Protein AF-A0A8H5PDX3-F1 (afdb_monomer_lite)

Structure (mmCIF, N/CA/C/O backbone):
data_AF-A0A8H5PDX3-F1
#
_entry.id   AF-A0A8H5PDX3-F1
#
loop_
_atom_site.group_PDB
_atom_site.id
_atom_site.type_symbol
_atom_site.label_atom_id
_atom_site.label_alt_id
_atom_site.label_comp_id
_atom_site.label_asym_id
_atom_site.label_entity_id
_atom_site.label_seq_id
_atom_site.pdbx_PDB_ins_code
_atom_site.Cartn_x
_atom_site.Cartn_y
_atom_site.Cartn_z
_atom_site.occupancy
_atom_site.B_iso_or_equiv
_atom_site.auth_seq_id
_atom_site.auth_comp_id
_atom_site.auth_asym_id
_atom_site.auth_atom_id
_atom_site.pdbx_PDB_model_num
ATOM 1 N N . MET A 1 1 ? -7.187 9.192 -16.047 1.00 37.19 1 MET A N 1
ATOM 2 C CA . MET A 1 1 ? -7.093 8.540 -14.726 1.00 37.19 1 MET A CA 1
ATOM 3 C C . MET A 1 1 ? -6.737 7.096 -14.990 1.00 37.19 1 MET A C 1
ATOM 5 O O . MET A 1 1 ? -7.326 6.516 -15.889 1.00 37.19 1 MET A O 1
ATOM 9 N N . ASP A 1 2 ? -5.717 6.601 -14.305 1.00 47.97 2 ASP A N 1
ATOM 10 C CA . ASP A 1 2 ? -5.177 5.248 -14.441 1.00 47.97 2 ASP A CA 1
ATOM 11 C C . ASP A 1 2 ? -6.180 4.217 -13.881 1.00 47.97 2 ASP A C 1
ATOM 13 O O . ASP A 1 2 ? -6.729 4.408 -12.792 1.00 47.97 2 ASP A O 1
ATOM 17 N N . GLU A 1 3 ? -6.459 3.157 -14.643 1.00 48.56 3 GLU A N 1
ATOM 18 C CA . GLU A 1 3 ? -7.469 2.136 -14.326 1.00 48.56 3 GLU A CA 1
ATOM 19 C C . GLU A 1 3 ? -7.096 1.324 -13.072 1.00 48.56 3 GLU A C 1
ATOM 21 O O . GLU A 1 3 ? -7.988 0.809 -12.404 1.00 48.56 3 GLU A O 1
ATOM 26 N N . LYS A 1 4 ? -5.807 1.269 -12.685 1.00 50.75 4 LYS A N 1
ATOM 27 C CA . LYS A 1 4 ? -5.342 0.597 -11.449 1.00 50.75 4 LYS A CA 1
ATOM 28 C C . LYS A 1 4 ? -5.085 1.522 -10.261 1.00 50.75 4 LYS A C 1
ATOM 30 O O . LYS A 1 4 ? -5.211 1.085 -9.110 1.00 50.75 4 LYS A O 1
ATOM 35 N N . ALA A 1 5 ? -4.800 2.801 -10.506 1.00 55.53 5 ALA A N 1
ATOM 36 C CA . ALA A 1 5 ? -4.816 3.796 -9.436 1.00 55.53 5 ALA A CA 1
ATOM 37 C C . ALA A 1 5 ? -6.220 3.884 -8.817 1.00 55.53 5 ALA A C 1
ATOM 39 O O . ALA A 1 5 ? -6.344 3.906 -7.598 1.00 55.53 5 ALA A O 1
ATOM 40 N N . ALA A 1 6 ? -7.281 3.804 -9.629 1.00 67.38 6 ALA A N 1
ATOM 41 C CA . ALA A 1 6 ? -8.660 3.892 -9.149 1.00 67.38 6 ALA A CA 1
ATOM 42 C C . ALA A 1 6 ? -9.039 2.829 -8.081 1.00 67.38 6 ALA A C 1
ATOM 44 O O . ALA A 1 6 ? -9.534 3.232 -7.027 1.00 67.38 6 ALA A O 1
ATOM 45 N N . PRO A 1 7 ? -8.772 1.515 -8.252 1.00 75.25 7 PRO A N 1
ATOM 46 C CA . PRO A 1 7 ? -8.974 0.507 -7.205 1.00 75.25 7 PRO A CA 1
ATOM 47 C C . PRO A 1 7 ? -8.151 0.742 -5.934 1.00 75.25 7 PRO A C 1
ATOM 49 O O . PRO A 1 7 ? -8.656 0.560 -4.826 1.00 75.25 7 PRO A O 1
ATOM 52 N N . THR A 1 8 ? -6.891 1.168 -6.067 1.00 78.31 8 THR A N 1
ATOM 53 C CA . THR A 1 8 ? -5.995 1.333 -4.908 1.00 78.31 8 THR A CA 1
ATOM 54 C C . THR A 1 8 ? -6.327 2.603 -4.120 1.00 78.31 8 THR A C 1
ATOM 56 O O . THR A 1 8 ? -6.353 2.595 -2.887 1.00 78.31 8 THR A O 1
ATOM 59 N N . GLU A 1 9 ? -6.684 3.680 -4.819 1.00 86.00 9 GLU A N 1
ATOM 60 C CA . GLU A 1 9 ? -7.271 4.880 -4.225 1.00 86.00 9 GLU A CA 1
ATOM 61 C C . GLU A 1 9 ? -8.605 4.549 -3.546 1.00 86.00 9 GLU A C 1
ATOM 63 O O . GLU A 1 9 ? -8.830 4.936 -2.398 1.00 86.00 9 GLU A O 1
ATOM 68 N N . ALA A 1 10 ? -9.486 3.793 -4.212 1.00 85.06 10 ALA A N 1
ATOM 69 C CA . ALA A 1 10 ? -10.767 3.368 -3.648 1.00 85.06 10 ALA A CA 1
ATOM 70 C C . ALA A 1 10 ? -10.590 2.521 -2.380 1.00 85.06 10 ALA A C 1
ATOM 72 O O . ALA A 1 10 ? -11.378 2.664 -1.442 1.00 85.06 10 ALA A O 1
ATOM 73 N N . TYR A 1 11 ? -9.544 1.694 -2.310 1.00 86.75 11 TYR A N 1
ATOM 74 C CA . TYR A 1 11 ? -9.185 0.958 -1.101 1.00 86.75 11 TYR A CA 1
ATOM 75 C C . TYR A 1 11 ? -8.829 1.900 0.060 1.00 86.75 11 TYR A C 1
ATOM 77 O O . TYR A 1 11 ? -9.416 1.778 1.137 1.00 86.75 11 TYR A O 1
ATOM 85 N N . ILE A 1 12 ? -7.947 2.887 -0.155 1.00 91.38 12 ILE A N 1
ATOM 86 C CA . ILE A 1 12 ? -7.594 3.871 0.888 1.00 91.38 12 ILE A CA 1
ATOM 87 C C . ILE A 1 12 ? -8.828 4.669 1.326 1.00 91.38 12 ILE A C 1
ATOM 89 O O . ILE A 1 12 ? -9.047 4.863 2.523 1.00 91.38 12 ILE A O 1
ATOM 93 N N . TRP A 1 13 ? -9.665 5.101 0.381 1.00 90.81 13 TRP A N 1
ATOM 94 C CA . TRP A 1 13 ? -10.904 5.804 0.710 1.00 90.81 13 TRP A CA 1
ATOM 95 C C . TRP A 1 13 ? -11.884 4.924 1.479 1.00 90.81 13 TRP A C 1
ATOM 97 O O . TRP A 1 13 ? -12.490 5.405 2.429 1.00 90.81 13 TRP A O 1
ATOM 107 N N . SER A 1 14 ? -12.000 3.638 1.152 1.00 89.75 14 SER A N 1
ATOM 108 C CA . SER A 1 14 ? -12.861 2.711 1.897 1.00 89.75 14 SER A CA 1
ATOM 109 C C . SER A 1 14 ? -12.401 2.566 3.348 1.00 89.75 14 SER A C 1
ATOM 111 O O . SER A 1 14 ? -13.232 2.616 4.251 1.00 89.75 14 SER A O 1
ATOM 113 N N . LEU A 1 15 ? -11.088 2.495 3.598 1.00 92.38 15 LEU A N 1
ATOM 114 C CA . LEU A 1 15 ? -10.543 2.491 4.962 1.00 92.38 15 LEU A CA 1
ATOM 115 C C . LEU A 1 15 ? -10.806 3.805 5.728 1.00 92.38 15 LEU A C 1
ATOM 117 O O . LEU A 1 15 ? -10.835 3.803 6.958 1.00 92.38 15 LEU A O 1
ATOM 121 N N . ARG A 1 16 ? -10.964 4.932 5.025 1.00 92.75 16 ARG A N 1
ATOM 122 C CA . ARG A 1 16 ? -11.215 6.268 5.605 1.00 92.75 16 ARG A CA 1
ATOM 123 C C . ARG A 1 16 ? -12.692 6.629 5.741 1.00 92.75 16 ARG A C 1
ATOM 125 O O . ARG A 1 16 ? -13.042 7.492 6.544 1.00 92.75 16 ARG A O 1
ATOM 132 N N . GLU A 1 17 ? -13.553 6.022 4.936 1.00 90.31 17 GLU A N 1
ATOM 133 C CA . GLU A 1 17 ? -14.973 6.368 4.852 1.00 90.31 17 GLU A CA 1
ATOM 134 C C . GLU A 1 17 ? -15.882 5.361 5.553 1.00 90.31 17 GLU A C 1
ATOM 136 O O . GLU A 1 17 ? -16.923 5.768 6.066 1.00 90.31 17 GLU A O 1
ATOM 141 N N . ASP A 1 18 ? -15.512 4.078 5.590 1.00 91.19 18 ASP A N 1
ATOM 142 C CA . ASP A 1 18 ? -16.344 3.014 6.150 1.00 91.19 18 ASP A CA 1
ATOM 143 C C . ASP A 1 18 ? -15.734 2.452 7.451 1.00 91.19 18 ASP A C 1
ATOM 145 O O . ASP A 1 18 ? -14.776 1.674 7.408 1.00 91.19 18 ASP A O 1
ATOM 149 N N . PRO A 1 19 ? -16.309 2.793 8.626 1.00 93.69 19 PRO A N 1
ATOM 150 C CA . PRO A 1 19 ? -15.870 2.253 9.910 1.00 93.69 19 PRO A CA 1
ATOM 151 C C . PRO A 1 19 ? -15.953 0.727 10.002 1.00 93.69 19 PRO A C 1
ATOM 153 O O . PRO A 1 19 ? -15.080 0.109 10.613 1.00 93.69 19 PRO A O 1
ATOM 156 N N . ALA A 1 20 ? -16.978 0.104 9.410 1.00 91.31 20 ALA A N 1
ATOM 157 C CA . ALA A 1 20 ? -17.105 -1.349 9.443 1.00 91.31 20 ALA A CA 1
ATOM 158 C C . ALA A 1 20 ? -16.010 -2.003 8.603 1.00 91.31 20 ALA A C 1
ATOM 160 O O . ALA A 1 20 ? -15.357 -2.918 9.099 1.00 91.31 20 ALA A O 1
ATOM 161 N N . TYR A 1 21 ? -15.756 -1.489 7.398 1.00 91.00 21 TYR A N 1
ATOM 162 C CA . TYR A 1 21 ? -14.672 -1.978 6.548 1.00 91.00 21 TYR A CA 1
ATOM 163 C C . TYR A 1 21 ? -13.301 -1.789 7.200 1.00 91.00 21 TYR A C 1
ATOM 165 O O . TYR A 1 21 ? -12.527 -2.737 7.271 1.00 91.00 21 TYR A O 1
ATOM 173 N N . PHE A 1 22 ? -13.010 -0.607 7.754 1.00 94.69 22 PHE A N 1
ATOM 174 C CA . PHE A 1 22 ? -11.779 -0.374 8.518 1.00 94.69 22 PHE A CA 1
ATOM 175 C C . PHE A 1 22 ? -11.612 -1.405 9.641 1.00 94.69 22 PHE A C 1
ATOM 177 O O . PHE A 1 22 ? -10.553 -2.008 9.808 1.00 94.69 22 PHE A O 1
ATOM 184 N N . SER A 1 23 ? -12.683 -1.637 10.401 1.00 94.69 23 SER A N 1
ATOM 185 C CA . SER A 1 23 ? -12.685 -2.579 11.513 1.00 94.69 23 SER A CA 1
ATOM 186 C C . SER A 1 23 ? -12.526 -4.034 11.073 1.00 94.69 23 SER A C 1
ATOM 188 O O . SER A 1 23 ? -11.946 -4.818 11.823 1.00 94.69 23 SER A O 1
ATOM 190 N N . GLU A 1 24 ? -13.075 -4.404 9.922 1.00 92.25 24 GLU A N 1
ATOM 191 C CA . GLU A 1 24 ? -12.917 -5.718 9.302 1.00 92.25 24 GLU A CA 1
ATOM 192 C C . GLU A 1 24 ? -11.474 -5.913 8.843 1.00 92.25 24 GLU A C 1
ATOM 194 O O . GLU A 1 24 ? -10.835 -6.853 9.295 1.00 92.25 24 GLU A O 1
ATOM 199 N N . GLN A 1 25 ? -10.913 -4.968 8.082 1.00 90.56 25 GLN A N 1
ATOM 200 C CA . GLN A 1 25 ? -9.520 -5.026 7.625 1.00 90.56 25 GLN A CA 1
ATOM 201 C C . GLN A 1 25 ? -8.526 -5.073 8.792 1.00 90.56 25 GLN A C 1
ATOM 203 O O . GLN A 1 25 ? -7.557 -5.826 8.743 1.00 90.56 25 GLN A O 1
ATOM 208 N N . PHE A 1 26 ? -8.775 -4.332 9.877 1.00 94.06 26 PHE A N 1
ATOM 209 C CA . PHE A 1 26 ? -7.940 -4.412 11.076 1.00 94.06 26 PHE A CA 1
ATOM 210 C C . PHE A 1 26 ? -7.951 -5.820 11.692 1.00 94.06 26 PHE A C 1
ATOM 212 O O . PHE A 1 26 ? -6.894 -6.328 12.061 1.00 94.06 26 PHE A O 1
ATOM 219 N N . ARG A 1 27 ? -9.130 -6.450 11.825 1.00 93.44 27 ARG A N 1
ATOM 220 C CA . ARG A 1 27 ? -9.248 -7.814 12.375 1.00 93.44 27 ARG A CA 1
ATOM 221 C C . ARG A 1 27 ? -8.634 -8.846 11.449 1.00 93.44 27 ARG A C 1
ATOM 223 O O . ARG A 1 27 ? -7.884 -9.686 11.909 1.00 93.44 27 ARG A O 1
ATOM 230 N N . GLU A 1 28 ? -8.898 -8.721 10.160 1.00 89.31 28 GLU A N 1
ATOM 231 C CA . GLU A 1 28 ? -8.345 -9.585 9.132 1.00 89.31 28 GLU A CA 1
ATOM 232 C C . GLU A 1 28 ? -6.809 -9.572 9.201 1.00 89.31 28 GLU A C 1
ATOM 234 O O . GLU A 1 28 ? -6.190 -10.621 9.340 1.00 89.31 28 GLU A O 1
ATOM 239 N N . ILE A 1 29 ? -6.177 -8.393 9.232 1.00 88.56 29 ILE A N 1
ATOM 240 C CA . ILE A 1 29 ? -4.718 -8.286 9.383 1.00 88.56 29 ILE A CA 1
ATOM 241 C C . ILE A 1 29 ? -4.261 -8.868 10.724 1.00 88.56 29 ILE A C 1
ATOM 243 O O . ILE A 1 29 ? -3.240 -9.549 10.753 1.00 88.56 29 ILE A O 1
ATOM 247 N N . LEU A 1 30 ? -4.987 -8.604 11.819 1.00 90.31 30 LEU A N 1
ATOM 248 C CA . LEU A 1 30 ? -4.690 -9.138 13.152 1.00 90.31 30 LEU A CA 1
ATOM 249 C C . LEU A 1 30 ? -4.708 -10.673 13.173 1.00 90.31 30 LEU A C 1
ATOM 251 O O . LEU A 1 30 ? -3.784 -11.266 13.716 1.00 90.31 30 LEU A O 1
ATOM 255 N N . ASP A 1 31 ? -5.707 -11.305 12.567 1.00 89.69 31 ASP A N 1
ATOM 256 C CA . ASP A 1 31 ? -5.884 -12.760 12.563 1.00 89.69 31 ASP A CA 1
ATOM 257 C C . ASP A 1 31 ? -4.800 -13.474 11.736 1.00 89.69 31 ASP A C 1
ATOM 259 O O . ASP A 1 31 ? -4.445 -14.614 12.031 1.00 89.69 31 ASP A O 1
ATOM 263 N N . HIS A 1 32 ? -4.211 -12.785 10.751 1.00 86.69 32 HIS A N 1
ATOM 264 C CA . HIS A 1 32 ? -3.110 -13.290 9.918 1.00 86.69 32 HIS A CA 1
ATOM 265 C C . HIS A 1 32 ? -1.713 -12.969 10.480 1.00 86.69 32 HIS A C 1
ATOM 267 O O . HIS A 1 32 ? -0.697 -13.199 9.820 1.00 86.69 32 HIS A O 1
ATOM 273 N N . ARG A 1 33 ? -1.629 -12.427 11.699 1.00 85.25 33 ARG A N 1
ATOM 274 C CA . ARG A 1 33 ? -0.358 -12.176 12.386 1.00 85.25 33 ARG A CA 1
ATOM 275 C C . ARG A 1 33 ? 0.243 -13.476 12.912 1.00 85.25 33 ARG A C 1
ATOM 277 O O . ARG A 1 33 ? -0.434 -14.254 13.578 1.00 85.25 33 ARG A O 1
ATOM 284 N N . GLU A 1 34 ? 1.550 -13.652 12.729 1.00 83.69 34 GLU A N 1
ATOM 285 C CA . GLU A 1 34 ? 2.307 -14.760 13.334 1.00 83.69 34 GLU A CA 1
ATOM 286 C C . GLU A 1 34 ? 2.142 -14.806 14.861 1.00 83.69 34 GLU A C 1
ATOM 288 O O . GLU A 1 34 ? 2.127 -15.877 15.461 1.00 83.69 34 GLU A O 1
ATOM 293 N N . GLU A 1 35 ? 1.941 -13.647 15.495 1.00 88.00 35 GLU A N 1
ATOM 294 C CA . GLU A 1 35 ? 1.749 -13.532 16.938 1.00 88.00 35 GLU A CA 1
ATOM 295 C C . GLU A 1 35 ? 0.432 -14.149 17.439 1.00 88.00 35 GLU A C 1
ATOM 297 O O . GLU A 1 35 ? 0.280 -14.342 18.647 1.00 88.00 35 GLU A O 1
ATOM 302 N N . MET A 1 36 ? -0.507 -14.460 16.539 1.00 88.69 36 MET A N 1
ATOM 303 C CA . MET A 1 36 ? -1.738 -15.189 16.863 1.00 88.69 36 MET A CA 1
ATOM 304 C C . MET A 1 36 ? -1.525 -16.703 16.931 1.00 88.69 36 MET A C 1
ATOM 306 O O . MET A 1 36 ? -2.386 -17.418 17.447 1.00 88.69 36 MET A O 1
ATOM 310 N N . LEU A 1 37 ? -0.383 -17.201 16.451 1.00 87.69 37 LEU A N 1
ATOM 311 C CA . LEU A 1 37 ? -0.043 -18.614 16.522 1.00 87.69 37 LEU A CA 1
ATOM 312 C C . LEU A 1 37 ? 0.572 -18.943 17.892 1.00 87.69 37 LEU A C 1
ATOM 314 O O . LEU A 1 37 ? 1.460 -18.226 18.366 1.00 87.69 37 LEU A O 1
ATOM 318 N N . PRO A 1 38 ? 0.125 -20.025 18.553 1.00 89.62 38 PRO A N 1
ATOM 319 C CA . PRO A 1 38 ? 0.782 -20.499 19.758 1.00 89.62 38 PRO A CA 1
ATOM 320 C C . PRO A 1 38 ? 2.174 -21.056 19.435 1.00 89.62 38 PRO A C 1
ATOM 322 O O . PRO A 1 38 ? 2.436 -21.540 18.333 1.00 89.62 38 PRO A O 1
ATOM 325 N N . ASP A 1 39 ? 3.067 -21.016 20.422 1.00 87.94 39 ASP A N 1
ATOM 326 C CA . ASP A 1 39 ? 4.389 -21.629 20.306 1.00 87.94 39 ASP A CA 1
ATOM 327 C C . ASP A 1 39 ? 4.310 -23.171 20.241 1.00 87.94 39 ASP A C 1
ATOM 329 O O . ASP A 1 39 ? 3.250 -23.786 20.383 1.00 87.94 39 ASP A O 1
ATOM 333 N N . THR A 1 40 ? 5.460 -23.831 20.077 1.00 91.62 40 THR A N 1
ATOM 334 C CA . THR A 1 40 ? 5.548 -25.304 20.023 1.00 91.62 40 THR A CA 1
ATOM 335 C C . THR A 1 40 ? 5.081 -26.011 21.300 1.00 91.62 40 THR A C 1
ATOM 337 O O . THR A 1 40 ? 4.896 -27.226 21.295 1.00 91.62 40 THR A O 1
ATOM 340 N N . LYS A 1 41 ? 4.890 -25.274 22.398 1.00 93.00 41 LYS A N 1
ATOM 341 C CA . LYS A 1 41 ? 4.374 -25.761 23.681 1.00 93.00 41 LYS A CA 1
ATOM 342 C C . LYS A 1 41 ? 2.908 -25.366 23.904 1.00 93.00 41 LYS A C 1
ATOM 344 O O . LYS A 1 41 ? 2.378 -25.635 24.979 1.00 93.00 41 LYS A O 1
ATOM 349 N N . GLY A 1 42 ? 2.255 -24.745 22.921 1.00 91.44 42 GLY A N 1
ATOM 350 C CA . GLY A 1 42 ? 0.869 -24.290 23.004 1.00 91.44 42 GLY A CA 1
ATOM 351 C C . GLY A 1 42 ? 0.674 -22.956 23.733 1.00 91.44 42 GLY A C 1
ATOM 352 O O . GLY A 1 42 ? -0.468 -22.575 23.986 1.00 91.44 42 GLY A O 1
ATOM 353 N N . ASN A 1 43 ? 1.742 -22.239 24.097 1.00 92.50 43 ASN A N 1
ATOM 354 C CA . ASN A 1 43 ? 1.619 -20.967 24.808 1.00 92.50 43 ASN A CA 1
ATOM 355 C C . ASN A 1 43 ? 1.332 -19.814 23.838 1.00 92.50 43 ASN A C 1
ATOM 357 O O . ASN A 1 43 ? 1.918 -19.767 22.754 1.00 92.50 43 ASN A O 1
ATOM 361 N N . PRO A 1 44 ? 0.499 -18.835 24.236 1.00 91.94 44 PRO A N 1
ATOM 362 C CA . PRO A 1 44 ? 0.277 -17.636 23.440 1.00 91.94 44 PRO A CA 1
ATOM 363 C C . PRO A 1 44 ? 1.554 -16.795 23.340 1.00 91.94 44 PRO A C 1
ATOM 365 O O . PRO A 1 44 ? 2.359 -16.734 24.276 1.00 91.94 44 PRO A O 1
ATOM 368 N N . HIS A 1 45 ? 1.710 -16.083 22.224 1.00 89.81 45 HIS A N 1
ATOM 369 C CA . HIS A 1 45 ? 2.841 -15.188 22.019 1.00 89.81 45 HIS A CA 1
ATOM 370 C C . HIS A 1 45 ? 2.925 -14.112 23.119 1.00 89.81 45 HIS A C 1
ATOM 372 O O . HIS A 1 45 ? 1.923 -13.525 23.531 1.00 89.81 45 HIS A O 1
ATOM 378 N N . SER A 1 46 ? 4.142 -13.787 23.572 1.00 90.25 46 SER A N 1
ATOM 379 C CA . SER A 1 46 ? 4.363 -12.857 24.698 1.00 90.25 46 SER A CA 1
ATOM 380 C C . SER A 1 46 ? 3.778 -11.451 24.491 1.00 90.25 46 SER A C 1
ATOM 382 O O . SER A 1 46 ? 3.464 -10.761 25.461 1.00 90.25 46 SER A O 1
ATOM 384 N N . VAL A 1 47 ? 3.601 -11.020 23.237 1.00 88.75 47 VAL A N 1
ATOM 385 C CA . VAL A 1 47 ? 2.993 -9.721 22.899 1.00 88.75 47 VAL A CA 1
ATOM 386 C C . VAL A 1 47 ? 1.508 -9.649 23.262 1.00 88.75 47 VAL A C 1
ATOM 388 O O . VAL A 1 47 ? 0.998 -8.556 23.481 1.00 88.75 47 VAL A O 1
ATOM 391 N N . LEU A 1 48 ? 0.826 -10.795 23.372 1.00 88.88 48 LEU A N 1
ATOM 392 C CA . LEU A 1 48 ? -0.594 -10.875 23.726 1.00 88.88 48 LEU A CA 1
ATOM 393 C C . LEU A 1 48 ? -0.845 -10.564 25.209 1.00 88.88 48 LEU A C 1
ATOM 395 O O . LEU A 1 48 ? -1.989 -10.423 25.636 1.00 88.88 48 LEU A O 1
ATOM 399 N N . GLN A 1 49 ? 0.213 -10.427 26.013 1.00 88.88 49 GLN A N 1
ATOM 400 C CA . GLN A 1 49 ? 0.092 -10.001 27.401 1.00 88.88 49 GLN A CA 1
ATOM 401 C C . GLN A 1 49 ? -0.494 -8.576 27.482 1.00 88.88 49 GLN A C 1
ATOM 403 O O . GLN A 1 49 ? -0.081 -7.706 26.710 1.00 88.88 49 GLN A O 1
ATOM 408 N N . PRO A 1 50 ? -1.378 -8.270 28.455 1.00 86.75 50 PRO A N 1
ATOM 409 C CA . PRO A 1 50 ? -2.105 -6.994 28.502 1.00 86.75 50 PRO A CA 1
ATOM 410 C C . PRO A 1 50 ? -1.233 -5.730 28.461 1.00 86.75 50 PRO A C 1
ATOM 412 O O . PRO A 1 50 ? -1.640 -4.709 27.923 1.00 86.75 50 PRO A O 1
ATOM 415 N N . HIS A 1 51 ? -0.014 -5.787 29.001 1.00 86.56 51 HIS A N 1
ATOM 416 C CA . HIS A 1 51 ? 0.910 -4.649 29.015 1.00 86.56 51 HIS A CA 1
ATOM 417 C C . HIS A 1 51 ? 1.714 -4.481 27.709 1.00 86.56 51 HIS A C 1
ATOM 419 O O . HIS A 1 51 ? 2.423 -3.486 27.561 1.00 86.56 51 HIS A O 1
ATOM 425 N N . ARG A 1 52 ? 1.634 -5.441 26.775 1.00 86.69 52 ARG A N 1
ATOM 426 C CA . ARG A 1 52 ? 2.338 -5.442 25.476 1.00 86.69 52 ARG A CA 1
ATOM 427 C C . ARG A 1 52 ? 1.403 -5.450 24.272 1.00 86.69 52 ARG A C 1
ATOM 429 O O . ARG A 1 52 ? 1.869 -5.200 23.165 1.00 86.69 52 ARG A O 1
ATOM 436 N N . ILE A 1 53 ? 0.108 -5.675 24.486 1.00 90.25 53 ILE A N 1
ATOM 437 C CA . ILE A 1 53 ? -0.879 -5.817 23.412 1.00 90.25 53 ILE A CA 1
ATOM 438 C C . ILE A 1 53 ? -0.957 -4.584 22.497 1.00 90.25 53 ILE A C 1
ATOM 440 O O . ILE A 1 53 ? -1.174 -4.719 21.297 1.00 90.25 53 ILE A O 1
ATOM 444 N N . ASN A 1 54 ? -0.652 -3.392 23.027 1.00 90.38 54 ASN A N 1
ATOM 445 C CA . ASN A 1 54 ? -0.549 -2.168 22.228 1.00 90.38 54 ASN A CA 1
ATOM 446 C C . ASN A 1 54 ? 0.492 -2.290 21.107 1.00 90.38 54 ASN A C 1
ATOM 448 O O . ASN A 1 54 ? 0.254 -1.786 20.019 1.00 90.38 54 ASN A O 1
ATOM 452 N N . THR A 1 55 ? 1.609 -2.991 21.330 1.00 90.56 55 THR A N 1
ATOM 453 C CA . THR A 1 55 ? 2.630 -3.211 20.295 1.00 90.56 55 THR A CA 1
ATOM 454 C C . THR A 1 55 ? 2.064 -4.009 19.124 1.00 90.56 55 THR A C 1
ATOM 456 O O . THR A 1 55 ? 2.368 -3.701 17.973 1.00 90.56 55 THR A O 1
ATOM 459 N N . LEU A 1 56 ? 1.225 -5.013 19.406 1.00 90.81 56 LEU A N 1
ATOM 460 C CA . LEU A 1 56 ? 0.552 -5.795 18.371 1.00 90.81 56 LEU A CA 1
ATOM 461 C C . LEU A 1 56 ? -0.418 -4.916 17.577 1.00 90.81 56 LEU A C 1
ATOM 463 O O . LEU A 1 56 ? -0.361 -4.898 16.351 1.00 90.81 56 LEU A O 1
ATOM 467 N N . TRP A 1 57 ? -1.246 -4.124 18.259 1.00 94.94 57 TRP A N 1
ATOM 468 C CA . TRP A 1 57 ? -2.171 -3.199 17.598 1.00 94.94 57 TRP A CA 1
ATOM 469 C C . TRP A 1 57 ? -1.446 -2.140 16.763 1.00 94.94 57 TRP A C 1
ATOM 471 O O . TRP A 1 57 ? -1.854 -1.870 15.636 1.00 94.94 57 TRP A O 1
ATOM 481 N N . SER A 1 58 ? -0.344 -1.581 17.271 1.00 93.94 58 SER A N 1
ATOM 482 C CA . SER A 1 58 ? 0.508 -0.635 16.542 1.00 93.94 58 SER A CA 1
ATOM 483 C C . SER A 1 58 ? 1.094 -1.271 15.288 1.00 93.94 58 SER A C 1
ATOM 485 O O . SER A 1 58 ? 1.162 -0.620 14.249 1.00 93.94 58 SER A O 1
ATOM 487 N N . ARG A 1 59 ? 1.467 -2.552 15.352 1.00 90.50 59 ARG A N 1
ATOM 488 C CA . ARG A 1 59 ? 2.011 -3.290 14.211 1.00 90.50 59 ARG A CA 1
ATOM 489 C C . ARG A 1 59 ? 0.950 -3.601 13.155 1.00 90.50 59 ARG A C 1
ATOM 491 O O . ARG A 1 59 ? 1.232 -3.454 11.970 1.00 90.50 59 ARG A O 1
ATOM 498 N N . VAL A 1 60 ? -0.259 -3.977 13.573 1.00 91.56 60 VAL A N 1
ATOM 499 C CA . VAL A 1 60 ? -1.416 -4.157 12.678 1.00 91.56 60 VAL A CA 1
ATOM 500 C C . VAL A 1 60 ? -1.760 -2.842 11.979 1.00 91.56 60 VAL A C 1
ATOM 502 O O . VAL A 1 60 ? -1.865 -2.807 10.755 1.00 91.56 60 VAL A O 1
ATOM 505 N N . LEU A 1 61 ? -1.859 -1.745 12.737 1.00 94.38 61 LEU A N 1
ATOM 506 C CA . LEU A 1 61 ? -2.164 -0.426 12.186 1.00 94.38 61 LEU A CA 1
ATOM 507 C C . LEU A 1 61 ? -1.078 0.054 11.214 1.00 94.38 61 LEU A C 1
ATOM 509 O O . LEU A 1 61 ? -1.403 0.538 10.132 1.00 94.38 61 LEU A O 1
ATOM 513 N N . LEU A 1 62 ? 0.199 -0.110 11.577 1.00 90.88 62 LEU A N 1
ATOM 514 C CA . LEU A 1 62 ? 1.327 0.209 10.702 1.00 90.88 62 LEU A CA 1
ATOM 515 C C . LEU A 1 62 ? 1.247 -0.585 9.397 1.00 90.88 62 LEU A C 1
ATOM 517 O O . LEU A 1 62 ? 1.350 0.015 8.332 1.00 90.88 62 LEU A O 1
ATOM 521 N N . ASN A 1 63 ? 1.052 -1.906 9.473 1.00 88.06 63 ASN A N 1
ATOM 522 C CA . ASN A 1 63 ? 0.971 -2.764 8.292 1.00 88.06 63 ASN A CA 1
ATOM 523 C C . ASN A 1 63 ? -0.160 -2.303 7.364 1.00 88.06 63 ASN A C 1
ATOM 525 O O . ASN A 1 63 ? 0.086 -2.079 6.184 1.00 88.06 63 ASN A O 1
ATOM 529 N N . MET A 1 64 ? -1.349 -2.046 7.914 1.00 89.69 64 MET A N 1
ATOM 530 C CA . MET A 1 64 ? -2.492 -1.554 7.145 1.00 89.69 64 MET A CA 1
ATOM 531 C C . MET A 1 64 ? -2.184 -0.243 6.405 1.00 89.69 64 MET A C 1
ATOM 533 O O . MET A 1 64 ? -2.511 -0.117 5.224 1.00 89.69 64 MET A O 1
ATOM 537 N N . VAL A 1 65 ? -1.554 0.726 7.081 1.00 91.50 65 VAL A N 1
ATOM 538 C CA . VAL A 1 65 ? -1.235 2.047 6.511 1.00 91.50 65 VAL A CA 1
ATOM 539 C C . VAL A 1 65 ? -0.115 1.957 5.478 1.00 91.50 65 VAL A C 1
ATOM 541 O O . VAL A 1 65 ? -0.283 2.447 4.362 1.00 91.50 65 VAL A O 1
ATOM 544 N N . VAL A 1 66 ? 1.007 1.322 5.829 1.00 87.81 66 VAL A N 1
ATOM 545 C CA . VAL A 1 66 ? 2.171 1.181 4.941 1.00 87.81 66 VAL A CA 1
ATOM 546 C C . VAL A 1 66 ? 1.773 0.419 3.687 1.00 87.81 66 VAL A C 1
ATOM 548 O O . VAL A 1 66 ? 2.036 0.897 2.593 1.00 87.81 66 VAL A O 1
ATOM 551 N N . HIS A 1 67 ? 1.057 -0.698 3.822 1.00 85.12 67 HIS A N 1
ATOM 552 C CA . HIS A 1 67 ? 0.570 -1.460 2.678 1.00 85.12 67 HIS A CA 1
ATOM 553 C C . HIS A 1 67 ? -0.319 -0.608 1.760 1.00 85.12 67 HIS A C 1
ATOM 555 O O . HIS A 1 67 ? -0.104 -0.553 0.551 1.00 85.12 67 HIS A O 1
ATOM 561 N N . ALA A 1 68 ? -1.305 0.103 2.320 1.00 87.88 68 ALA A N 1
ATOM 562 C CA . ALA A 1 68 ? -2.217 0.916 1.521 1.00 87.88 68 ALA A CA 1
ATOM 563 C C . ALA A 1 68 ? -1.486 2.036 0.754 1.00 87.88 68 ALA A C 1
ATOM 565 O O . ALA A 1 68 ? -1.735 2.238 -0.435 1.00 87.88 68 ALA A O 1
ATOM 566 N N . TYR A 1 69 ? -0.574 2.749 1.418 1.00 90.44 69 TYR A N 1
ATOM 567 C CA . TYR A 1 69 ? 0.156 3.873 0.827 1.00 90.44 69 TYR A CA 1
ATOM 568 C C . TYR A 1 69 ? 1.247 3.430 -0.146 1.00 90.44 69 TYR A C 1
ATOM 570 O O . TYR A 1 69 ? 1.331 3.973 -1.252 1.00 90.44 69 TYR A O 1
ATOM 578 N N . SER A 1 70 ? 2.044 2.428 0.229 1.00 85.31 70 SER A N 1
ATOM 579 C CA . SER A 1 70 ? 3.101 1.880 -0.620 1.00 85.31 70 SER A CA 1
ATOM 580 C C . SER A 1 70 ? 2.534 1.245 -1.882 1.00 85.31 70 SER A C 1
ATOM 582 O O . SER A 1 70 ? 3.106 1.466 -2.948 1.00 85.31 70 SER A O 1
ATOM 584 N N . ASN A 1 71 ? 1.396 0.538 -1.818 1.00 84.88 71 ASN A N 1
ATOM 585 C CA . ASN A 1 71 ? 0.787 -0.034 -3.023 1.00 84.88 71 ASN A CA 1
ATOM 586 C C . ASN A 1 71 ? 0.325 1.063 -3.984 1.00 84.88 71 ASN A C 1
ATOM 588 O O . ASN A 1 71 ? 0.665 0.999 -5.165 1.00 84.88 71 ASN A O 1
ATOM 592 N N . LEU A 1 72 ? -0.375 2.103 -3.505 1.00 87.62 72 LEU A N 1
ATOM 593 C CA . LEU A 1 72 ? -0.809 3.201 -4.381 1.00 87.62 72 LEU A CA 1
ATOM 594 C C . LEU A 1 72 ? 0.391 3.872 -5.057 1.00 87.62 72 LEU A C 1
ATOM 596 O O . LEU A 1 72 ? 0.384 4.090 -6.272 1.00 87.62 72 LEU A O 1
ATOM 600 N N . GLN A 1 73 ? 1.429 4.182 -4.277 1.00 87.50 73 GLN A N 1
ATOM 601 C CA . GLN A 1 73 ? 2.633 4.815 -4.802 1.00 87.50 73 GLN A CA 1
ATOM 602 C C . GLN A 1 73 ? 3.342 3.909 -5.818 1.00 87.50 73 GLN A C 1
ATOM 604 O O . GLN A 1 73 ? 3.671 4.366 -6.912 1.00 87.50 73 GLN A O 1
ATOM 609 N N . SER A 1 74 ? 3.527 2.629 -5.490 1.00 85.56 74 SER A N 1
ATOM 610 C CA . SER A 1 74 ? 4.235 1.664 -6.336 1.00 85.56 74 SER A CA 1
ATOM 611 C C . SER A 1 74 ? 3.503 1.429 -7.651 1.00 85.56 74 SER A C 1
ATOM 613 O O . SER A 1 74 ? 4.108 1.581 -8.709 1.00 85.56 74 SER A O 1
ATOM 615 N N . PHE A 1 75 ? 2.197 1.147 -7.627 1.00 87.25 75 PHE A N 1
ATOM 616 C CA . PHE A 1 75 ? 1.434 0.917 -8.858 1.00 87.25 75 PHE A CA 1
ATOM 617 C C . PHE A 1 75 ? 1.378 2.159 -9.752 1.00 87.25 75 PHE A C 1
ATOM 619 O O . PHE A 1 75 ? 1.516 2.030 -10.966 1.00 87.25 75 PHE A O 1
ATOM 626 N N . THR A 1 76 ? 1.292 3.360 -9.173 1.00 88.75 76 THR A N 1
ATOM 627 C CA . THR A 1 76 ? 1.346 4.613 -9.947 1.00 88.75 76 THR A CA 1
ATOM 628 C C . THR A 1 76 ? 2.709 4.807 -10.622 1.00 88.75 76 THR A C 1
ATOM 630 O O . THR A 1 76 ? 2.792 5.206 -11.790 1.00 88.75 76 THR A O 1
ATOM 633 N N . ILE A 1 77 ? 3.799 4.505 -9.906 1.00 87.94 77 ILE A N 1
ATOM 634 C CA . ILE A 1 77 ? 5.159 4.553 -10.459 1.00 87.94 77 ILE A CA 1
ATOM 635 C C . ILE A 1 77 ? 5.299 3.534 -11.591 1.00 87.94 77 ILE A C 1
ATOM 637 O O . ILE A 1 77 ? 5.739 3.902 -12.682 1.00 87.94 77 ILE A O 1
ATOM 641 N N . LEU A 1 78 ? 4.904 2.282 -11.356 1.00 90.00 78 LEU A N 1
ATOM 642 C CA . LEU A 1 78 ? 4.987 1.199 -12.336 1.00 90.00 78 LEU A CA 1
ATOM 643 C C . LEU A 1 78 ? 4.201 1.533 -13.603 1.00 90.00 78 LEU A C 1
ATOM 645 O O . LEU A 1 78 ? 4.743 1.413 -14.700 1.00 90.00 78 LEU A O 1
ATOM 649 N N . TYR A 1 79 ? 2.974 2.036 -13.464 1.00 89.88 79 TYR A N 1
ATOM 650 C CA . TYR A 1 79 ? 2.165 2.475 -14.599 1.00 89.88 79 TYR A CA 1
ATOM 651 C C . TYR A 1 79 ? 2.869 3.565 -15.414 1.00 89.88 79 TYR A C 1
ATOM 653 O O . TYR A 1 79 ? 2.967 3.474 -16.637 1.00 89.88 79 TYR A O 1
ATOM 661 N N . THR A 1 80 ? 3.462 4.555 -14.743 1.00 90.75 80 THR A N 1
ATOM 662 C CA . THR A 1 80 ? 4.234 5.613 -15.415 1.00 90.75 80 THR A CA 1
ATOM 663 C C . THR A 1 80 ? 5.425 5.039 -16.198 1.00 90.75 80 THR A C 1
ATOM 665 O O . THR A 1 80 ? 5.713 5.484 -17.312 1.00 90.75 80 THR A O 1
ATOM 668 N N . LYS A 1 81 ? 6.117 4.029 -15.652 1.00 91.94 81 LYS A N 1
ATOM 669 C CA . LYS A 1 81 ? 7.227 3.351 -16.347 1.00 91.94 81 LYS A CA 1
ATOM 670 C C . LYS A 1 81 ? 6.752 2.535 -17.547 1.00 91.94 81 LYS A C 1
ATOM 672 O O . LYS A 1 81 ? 7.414 2.573 -18.581 1.00 91.94 81 LYS A O 1
ATOM 677 N N . VAL A 1 82 ? 5.596 1.879 -17.455 1.00 93.31 82 VAL A N 1
ATOM 678 C CA . VAL A 1 82 ? 4.969 1.195 -18.598 1.00 93.31 82 VAL A CA 1
ATOM 679 C C . VAL A 1 82 ? 4.642 2.195 -19.708 1.00 93.31 82 VAL A C 1
ATOM 681 O O . VAL A 1 82 ? 5.042 1.973 -20.847 1.00 93.31 82 VAL A O 1
ATOM 684 N N . LEU A 1 83 ? 4.018 3.333 -19.387 1.00 93.56 83 LEU A N 1
ATOM 685 C CA . LEU A 1 83 ? 3.750 4.389 -20.373 1.00 93.56 83 LEU A CA 1
ATOM 686 C C . LEU A 1 83 ? 5.032 4.921 -21.027 1.00 93.56 83 LEU A C 1
ATOM 688 O O . LEU A 1 83 ? 5.056 5.163 -22.230 1.00 93.56 83 LEU A O 1
ATOM 692 N N . THR A 1 84 ? 6.110 5.059 -20.251 1.00 93.56 84 THR A N 1
ATOM 693 C CA . THR A 1 84 ? 7.422 5.452 -20.791 1.00 93.56 84 THR A CA 1
ATOM 694 C C . THR A 1 84 ? 7.938 4.419 -21.798 1.00 93.56 84 THR A C 1
ATOM 696 O O . THR A 1 84 ? 8.459 4.794 -22.845 1.00 93.56 84 THR A O 1
ATOM 699 N N . CYS A 1 85 ? 7.769 3.122 -21.519 1.00 94.12 85 CYS A N 1
ATOM 700 C CA . CYS A 1 85 ? 8.150 2.061 -22.452 1.00 94.12 85 CYS A CA 1
ATOM 701 C C . CYS A 1 85 ? 7.325 2.123 -23.743 1.00 94.12 85 CYS A C 1
ATOM 703 O O . CYS A 1 85 ? 7.912 2.071 -24.817 1.00 94.12 85 CYS A O 1
ATOM 705 N N . ILE A 1 86 ? 6.002 2.299 -23.643 1.00 93.31 86 ILE A N 1
ATOM 706 C CA . ILE A 1 86 ? 5.105 2.425 -24.807 1.00 93.31 86 ILE A CA 1
ATOM 707 C C . ILE A 1 86 ? 5.530 3.606 -25.686 1.00 93.31 86 ILE A C 1
ATOM 709 O O . ILE A 1 86 ? 5.694 3.457 -26.890 1.00 93.31 86 ILE A O 1
ATOM 713 N N . GLN A 1 87 ? 5.799 4.767 -25.084 1.00 94.38 87 GLN A N 1
ATOM 714 C CA . GLN A 1 87 ? 6.229 5.953 -25.826 1.00 94.38 87 GLN A CA 1
ATOM 715 C C . GLN A 1 87 ? 7.520 5.707 -26.630 1.00 94.38 87 GLN A C 1
ATOM 717 O O . GLN A 1 87 ? 7.640 6.157 -27.774 1.00 94.38 87 GLN A O 1
ATOM 722 N N . PHE A 1 88 ? 8.503 5.021 -26.038 1.00 93.81 88 PHE A N 1
ATOM 723 C CA . PHE A 1 88 ? 9.763 4.718 -26.718 1.00 93.81 88 PHE A CA 1
ATOM 724 C C . PHE A 1 88 ? 9.627 3.604 -27.757 1.00 93.81 88 PHE A C 1
ATOM 726 O O . PHE A 1 88 ? 10.276 3.689 -28.797 1.00 93.81 88 PHE A O 1
ATOM 733 N N . GLU A 1 89 ? 8.767 2.614 -27.516 1.00 91.56 89 GLU A N 1
ATOM 734 C CA . GLU A 1 89 ? 8.419 1.599 -28.510 1.00 91.56 89 GLU A CA 1
ATOM 735 C C . GLU A 1 89 ? 7.796 2.251 -29.750 1.00 91.56 89 GLU A C 1
ATOM 737 O O . GLU A 1 89 ? 8.272 2.033 -30.860 1.00 91.56 89 GLU A O 1
ATOM 742 N N . GLU A 1 90 ? 6.783 3.103 -29.570 1.00 91.88 90 GLU A N 1
ATOM 743 C CA . GLU A 1 90 ? 6.104 3.798 -30.670 1.00 91.88 90 GLU A CA 1
ATOM 744 C C . GLU A 1 90 ? 7.075 4.673 -31.470 1.00 91.88 90 GLU A C 1
ATOM 746 O O . GLU A 1 90 ? 7.055 4.678 -32.702 1.00 91.88 90 GLU A O 1
ATOM 751 N N . SER A 1 91 ? 7.961 5.386 -30.770 1.00 89.06 91 SER A N 1
ATOM 752 C CA . SER A 1 91 ? 8.942 6.279 -31.396 1.00 89.06 91 SER A CA 1
ATOM 753 C C . SER A 1 91 ? 10.002 5.528 -32.205 1.00 89.06 91 SER A C 1
ATOM 755 O O . SER A 1 91 ? 10.542 6.090 -33.156 1.00 89.06 91 SER A O 1
ATOM 757 N N . ALA A 1 92 ? 10.305 4.282 -31.837 1.00 87.31 92 ALA A N 1
ATOM 758 C CA . ALA A 1 92 ? 11.360 3.484 -32.451 1.00 87.31 92 ALA A CA 1
ATOM 759 C C . ALA A 1 92 ? 10.843 2.227 -33.166 1.00 87.31 92 ALA A C 1
ATOM 761 O O . ALA A 1 92 ? 11.638 1.367 -33.535 1.00 87.31 92 ALA A O 1
ATOM 762 N N . HIS A 1 93 ? 9.531 2.115 -33.393 1.00 82.56 93 HIS A N 1
ATOM 763 C CA . HIS A 1 93 ? 8.883 0.897 -33.888 1.00 82.56 93 HIS A CA 1
ATOM 764 C C . HIS A 1 93 ? 9.531 0.337 -35.163 1.00 82.56 93 HIS A C 1
ATOM 766 O O . HIS A 1 93 ? 9.710 -0.869 -35.299 1.00 82.56 93 HIS A O 1
ATOM 772 N N . ASN A 1 94 ? 9.932 1.221 -36.080 1.00 84.94 94 ASN A N 1
ATOM 773 C CA . ASN A 1 94 ? 10.552 0.834 -37.350 1.00 84.94 94 ASN A CA 1
ATOM 774 C C . ASN A 1 94 ? 12.008 0.348 -37.208 1.00 84.94 94 ASN A C 1
ATOM 776 O O . ASN A 1 94 ? 12.529 -0.269 -38.135 1.00 84.94 94 ASN A O 1
ATOM 780 N N . ASP A 1 95 ? 12.653 0.623 -36.074 1.00 82.06 95 ASP A N 1
ATOM 781 C CA . ASP A 1 95 ? 14.050 0.281 -35.796 1.00 82.06 95 ASP A CA 1
ATOM 782 C C . ASP A 1 95 ? 14.189 -0.996 -34.946 1.00 82.06 95 ASP A C 1
ATOM 784 O O . ASP A 1 95 ? 15.299 -1.504 -34.773 1.00 82.06 95 ASP A O 1
ATOM 788 N N . ILE A 1 96 ? 13.079 -1.541 -34.432 1.00 87.25 96 ILE A N 1
ATOM 789 C CA . ILE A 1 96 ? 13.060 -2.768 -33.628 1.00 87.25 96 ILE A CA 1
ATOM 790 C C . ILE A 1 96 ? 13.176 -3.988 -34.557 1.00 87.25 96 ILE A C 1
ATOM 792 O O . ILE A 1 96 ? 12.231 -4.375 -35.241 1.00 87.25 96 ILE A O 1
ATOM 796 N N . ASP A 1 97 ? 14.349 -4.621 -34.558 1.00 86.50 97 ASP A N 1
ATOM 797 C CA . ASP A 1 97 ? 14.671 -5.812 -35.350 1.00 86.50 97 ASP A CA 1
ATOM 798 C C . ASP A 1 97 ? 15.363 -6.838 -34.441 1.00 86.50 97 ASP A C 1
ATOM 800 O O . ASP A 1 97 ? 16.426 -6.513 -33.912 1.00 86.50 97 ASP A O 1
ATOM 804 N N . PRO A 1 98 ? 14.831 -8.066 -34.265 1.00 87.12 98 PRO A N 1
ATOM 805 C CA . PRO A 1 98 ? 15.412 -9.094 -33.391 1.00 87.12 98 PRO A CA 1
ATOM 806 C C . PRO A 1 98 ? 16.883 -9.433 -33.667 1.00 87.12 98 PRO A C 1
ATOM 808 O O . PRO A 1 98 ? 17.525 -10.082 -32.845 1.00 87.12 98 PRO A O 1
ATOM 811 N N . THR A 1 99 ? 17.418 -9.045 -34.825 1.00 88.50 99 THR A N 1
ATOM 812 C CA . THR A 1 99 ? 18.823 -9.256 -35.199 1.00 88.50 99 THR A CA 1
ATOM 813 C C . THR A 1 99 ? 19.755 -8.104 -34.804 1.00 88.50 99 THR A C 1
ATOM 815 O O . THR A 1 99 ? 20.970 -8.222 -34.975 1.00 88.50 99 THR A O 1
ATOM 818 N N . LYS A 1 100 ? 19.211 -6.997 -34.286 1.00 89.12 100 LYS A N 1
ATOM 819 C CA . LYS A 1 100 ? 19.930 -5.781 -33.878 1.00 89.12 100 LYS A CA 1
ATOM 820 C C . LYS A 1 100 ? 19.686 -5.481 -32.405 1.00 89.12 100 LYS A C 1
ATOM 822 O O . LYS A 1 100 ? 18.715 -5.949 -31.819 1.00 89.12 100 LYS A O 1
ATOM 827 N N . ASP A 1 101 ? 20.541 -4.655 -31.818 1.00 88.88 101 ASP A N 1
ATOM 828 C CA . ASP A 1 101 ? 20.317 -4.147 -30.467 1.00 88.88 101 ASP A CA 1
ATOM 829 C C . ASP A 1 101 ? 19.111 -3.202 -30.424 1.00 88.88 101 ASP A C 1
ATOM 831 O O . ASP A 1 101 ? 18.823 -2.488 -31.388 1.00 88.88 101 ASP A O 1
ATOM 835 N N . LEU A 1 102 ? 18.413 -3.182 -29.284 1.00 91.25 102 LEU A N 1
ATOM 836 C CA . LEU A 1 102 ? 17.350 -2.208 -29.060 1.00 91.25 102 LEU A CA 1
ATOM 837 C C . LEU A 1 102 ? 17.923 -0.785 -29.028 1.00 91.25 102 LEU A C 1
ATOM 839 O O . LEU A 1 102 ? 19.028 -0.576 -28.518 1.00 91.25 102 LEU A O 1
ATOM 843 N N . PRO A 1 103 ? 17.137 0.212 -29.465 1.00 93.19 103 PRO A N 1
ATOM 844 C CA . PRO A 1 103 ? 17.447 1.613 -29.222 1.00 93.19 103 PRO A CA 1
ATOM 845 C C . PRO A 1 103 ? 17.760 1.859 -27.741 1.00 93.19 103 PRO A C 1
ATOM 847 O O . PRO A 1 103 ? 17.003 1.442 -26.862 1.00 93.19 103 PRO A O 1
ATOM 850 N N . GLU A 1 104 ? 18.854 2.572 -27.462 1.00 91.00 104 GLU A N 1
ATOM 851 C CA . GLU A 1 104 ? 19.407 2.738 -26.107 1.00 91.00 104 GLU A CA 1
ATOM 852 C C . GLU A 1 104 ? 18.369 3.247 -25.095 1.00 91.00 104 GLU A C 1
ATOM 854 O O . GLU A 1 104 ? 18.225 2.697 -24.003 1.00 91.00 104 GLU A O 1
ATOM 859 N N . MET A 1 105 ? 17.583 4.256 -25.482 1.00 91.56 105 MET A N 1
ATOM 860 C CA . MET A 1 105 ? 16.544 4.831 -24.622 1.00 91.56 105 MET A CA 1
ATOM 861 C C . MET A 1 105 ? 15.407 3.851 -24.326 1.00 91.56 105 MET A C 1
ATOM 863 O O . MET A 1 105 ? 14.862 3.859 -23.221 1.00 91.56 105 MET A O 1
ATOM 867 N N . TYR A 1 106 ? 15.064 2.988 -25.284 1.00 93.50 106 TYR A N 1
ATOM 868 C CA . TYR A 1 106 ? 14.031 1.977 -25.088 1.00 93.50 106 TYR A CA 1
ATOM 869 C C . TYR A 1 106 ? 14.538 0.834 -24.205 1.00 93.50 106 TYR A C 1
ATOM 871 O O . TYR A 1 106 ? 13.855 0.444 -23.258 1.00 93.50 106 TYR A O 1
ATOM 879 N N . LEU A 1 107 ? 15.776 0.376 -24.427 1.00 93.06 107 LEU A N 1
ATOM 880 C CA . LEU A 1 107 ? 16.438 -0.585 -23.545 1.00 93.06 107 LEU A CA 1
ATOM 881 C C . LEU A 1 107 ? 16.494 -0.061 -22.104 1.00 93.06 107 LEU A C 1
ATOM 883 O O . LEU A 1 107 ? 16.099 -0.776 -21.186 1.00 93.06 107 LEU A O 1
ATOM 887 N N . HIS A 1 108 ? 16.908 1.195 -21.908 1.00 92.62 108 HIS A N 1
ATOM 888 C CA . HIS A 1 108 ? 16.945 1.826 -20.588 1.00 92.62 108 HIS A CA 1
ATOM 889 C C . HIS A 1 108 ? 15.561 1.885 -19.926 1.00 92.62 108 HIS A C 1
ATOM 891 O O . HIS A 1 108 ? 15.437 1.661 -18.721 1.00 92.62 108 HIS A O 1
ATOM 897 N N . ALA A 1 109 ? 14.507 2.183 -20.693 1.00 94.12 109 ALA A N 1
ATOM 898 C CA . ALA A 1 109 ? 13.144 2.205 -20.173 1.00 94.12 109 ALA A CA 1
ATOM 899 C C . ALA A 1 109 ? 12.688 0.811 -19.705 1.00 94.12 109 ALA A C 1
ATOM 901 O O . ALA A 1 109 ? 12.153 0.690 -18.600 1.00 94.12 109 ALA A O 1
ATOM 902 N N . LEU A 1 110 ? 12.961 -0.236 -20.492 1.00 95.06 110 LEU A N 1
ATOM 903 C CA . LEU A 1 110 ? 12.627 -1.625 -20.156 1.00 95.06 110 LEU A CA 1
ATOM 904 C C . LEU A 1 110 ? 13.404 -2.126 -18.932 1.00 95.06 110 LEU A C 1
ATOM 906 O O . LEU A 1 110 ? 12.813 -2.731 -18.035 1.00 95.06 110 LEU A O 1
ATOM 910 N N . THR A 1 111 ? 14.706 -1.841 -18.844 1.00 95.25 111 THR A N 1
ATOM 911 C CA . THR A 1 111 ? 15.527 -2.244 -17.690 1.00 95.25 111 THR A CA 1
ATOM 912 C C . THR A 1 111 ? 15.132 -1.492 -16.424 1.00 95.25 111 THR A C 1
ATOM 914 O O . THR A 1 111 ? 15.073 -2.092 -15.350 1.00 95.25 111 THR A O 1
ATOM 917 N N . LEU A 1 112 ? 14.777 -0.207 -16.536 1.00 93.88 112 LEU A N 1
ATOM 918 C CA . LEU A 1 112 ? 14.258 0.572 -15.414 1.00 93.88 112 LEU A CA 1
ATOM 919 C C . LEU A 1 112 ? 12.883 0.065 -14.955 1.00 93.88 112 LEU A C 1
ATOM 921 O O . LEU A 1 112 ? 12.628 0.022 -13.749 1.00 93.88 112 LEU A O 1
ATOM 925 N N . LEU A 1 113 ? 12.002 -0.327 -15.883 1.00 94.62 113 LEU A N 1
ATOM 926 C CA . LEU A 1 113 ? 10.720 -0.954 -15.555 1.00 94.62 113 LEU A CA 1
ATOM 927 C C . LEU A 1 113 ? 10.935 -2.294 -14.843 1.00 94.62 113 LEU A C 1
ATOM 929 O O . LEU A 1 113 ? 10.353 -2.491 -13.777 1.00 94.62 113 LEU A O 1
ATOM 933 N N . LYS A 1 114 ? 11.802 -3.172 -15.368 1.00 93.56 114 LYS A N 1
ATOM 934 C CA . LYS A 1 114 ? 12.146 -4.450 -14.721 1.00 93.56 114 LYS A CA 1
ATOM 935 C C . LYS A 1 114 ? 12.675 -4.229 -13.304 1.00 93.56 114 LYS A C 1
ATOM 937 O O . LYS A 1 114 ? 12.143 -4.809 -12.365 1.00 93.56 114 LYS A O 1
ATOM 942 N N . PHE A 1 115 ? 13.649 -3.332 -13.138 1.00 91.94 115 PHE A N 1
ATOM 943 C CA . PHE A 1 115 ? 14.182 -2.986 -11.821 1.00 91.94 115 PHE A CA 1
ATOM 944 C C . PHE A 1 115 ? 13.083 -2.486 -10.874 1.00 91.94 115 PHE A C 1
ATOM 946 O O . PHE A 1 115 ? 13.022 -2.911 -9.726 1.00 91.94 115 PHE A O 1
ATOM 953 N N . SER A 1 116 ? 12.190 -1.614 -11.349 1.00 90.69 116 SER A N 1
ATOM 954 C CA . SER A 1 116 ? 11.094 -1.071 -10.535 1.00 90.69 116 SER A CA 1
ATOM 955 C C . SER A 1 116 ? 10.087 -2.149 -10.117 1.00 90.69 116 SER A C 1
ATOM 957 O O . SER A 1 116 ? 9.598 -2.116 -8.991 1.00 90.69 116 SER A O 1
ATOM 959 N N . LEU A 1 117 ? 9.784 -3.111 -10.998 1.00 89.81 117 LEU A N 1
ATOM 960 C CA . LEU A 1 117 ? 8.945 -4.272 -10.676 1.00 89.81 117 LEU A CA 1
ATOM 961 C C . LEU A 1 117 ? 9.610 -5.139 -9.600 1.00 89.81 117 LEU A C 1
ATOM 963 O O . LEU A 1 117 ? 8.957 -5.493 -8.622 1.00 89.81 117 LEU A O 1
ATOM 967 N N . ASP A 1 118 ? 10.911 -5.404 -9.738 1.00 86.38 118 ASP A N 1
ATOM 968 C CA . ASP A 1 118 ? 11.692 -6.153 -8.751 1.00 86.38 118 ASP A CA 1
ATOM 969 C C . ASP A 1 118 ? 11.709 -5.430 -7.385 1.00 86.38 118 ASP A C 1
ATOM 971 O O . ASP A 1 118 ? 11.486 -6.060 -6.350 1.00 86.38 118 ASP A O 1
ATOM 975 N N . GLN A 1 119 ? 11.896 -4.102 -7.356 1.00 83.06 119 GLN A N 1
ATOM 976 C CA . GLN A 1 119 ? 11.834 -3.316 -6.112 1.00 83.06 119 GLN A CA 1
ATOM 977 C C . GLN A 1 119 ? 10.435 -3.309 -5.485 1.00 83.06 119 GLN A C 1
ATOM 979 O O . GLN A 1 119 ? 10.322 -3.453 -4.273 1.00 83.06 119 GLN A O 1
ATOM 984 N N . ALA A 1 120 ? 9.363 -3.204 -6.276 1.00 80.88 120 ALA A N 1
ATOM 985 C CA . ALA A 1 120 ? 7.995 -3.211 -5.749 1.00 80.88 120 ALA A CA 1
ATOM 986 C C . ALA A 1 120 ? 7.652 -4.518 -5.004 1.00 80.88 120 ALA A C 1
ATOM 988 O O . ALA A 1 120 ? 6.902 -4.497 -4.026 1.00 80.88 120 ALA A O 1
ATOM 989 N N . VAL A 1 121 ? 8.232 -5.648 -5.423 1.00 73.94 121 VAL A N 1
ATOM 990 C CA . VAL A 1 121 ? 8.105 -6.935 -4.718 1.00 73.94 121 VAL A CA 1
ATOM 991 C C . VAL A 1 121 ? 8.961 -6.952 -3.446 1.00 73.94 121 VAL A C 1
ATOM 993 O O . VAL A 1 121 ? 8.489 -7.381 -2.393 1.00 73.94 121 VAL A O 1
ATOM 996 N N . MET A 1 122 ? 10.206 -6.470 -3.521 1.00 65.06 122 MET A N 1
ATOM 997 C CA . MET A 1 122 ? 11.147 -6.493 -2.392 1.00 65.06 122 MET A CA 1
ATOM 998 C C . MET A 1 122 ? 10.758 -5.523 -1.265 1.00 65.06 122 MET A C 1
ATOM 1000 O O . MET A 1 122 ? 10.701 -5.937 -0.107 1.00 65.06 122 MET A O 1
ATOM 1004 N N . ASP A 1 123 ? 10.453 -4.268 -1.596 1.00 60.56 123 ASP A N 1
ATOM 1005 C CA . ASP A 1 123 ? 10.200 -3.190 -0.630 1.00 60.56 123 ASP A CA 1
ATOM 1006 C C . ASP A 1 123 ? 8.793 -3.277 -0.011 1.00 60.56 123 ASP A C 1
ATOM 1008 O O . ASP A 1 123 ? 8.594 -2.899 1.144 1.00 60.56 123 ASP A O 1
ATOM 1012 N N . GLY A 1 124 ? 7.805 -3.791 -0.756 1.00 53.09 124 GLY A N 1
ATOM 1013 C CA . GLY A 1 124 ? 6.421 -3.917 -0.283 1.00 53.09 124 GLY A CA 1
ATOM 1014 C C . GLY A 1 124 ? 6.158 -5.164 0.564 1.00 53.09 124 GLY A C 1
ATOM 1015 O O . GLY A 1 124 ? 5.332 -5.126 1.478 1.00 53.09 124 GLY A O 1
ATOM 1016 N N . TRP A 1 125 ? 6.864 -6.263 0.277 1.00 51.66 125 TRP A N 1
ATOM 1017 C CA . TRP A 1 125 ? 6.490 -7.597 0.767 1.00 51.66 125 TRP A CA 1
ATOM 1018 C C . TRP A 1 125 ? 7.632 -8.383 1.415 1.00 51.66 125 TRP A C 1
ATOM 1020 O O . TRP A 1 125 ? 7.403 -9.490 1.900 1.00 51.66 125 TRP A O 1
ATOM 1030 N N . GLY A 1 126 ? 8.858 -7.842 1.443 1.00 43.69 126 GLY A N 1
ATOM 1031 C CA . GLY A 1 126 ? 10.019 -8.492 2.065 1.00 43.69 126 GLY A CA 1
ATOM 1032 C C . GLY A 1 126 ? 10.402 -9.834 1.428 1.00 43.69 126 GLY A C 1
ATOM 1033 O O . GLY A 1 126 ? 11.098 -10.637 2.049 1.00 43.69 126 GLY A O 1
ATOM 1034 N N . LEU A 1 127 ? 9.931 -10.100 0.208 1.00 48.16 127 LEU A N 1
ATOM 1035 C CA . LEU A 1 127 ? 9.956 -11.421 -0.402 1.00 48.16 127 LEU A CA 1
ATOM 1036 C C . LEU A 1 127 ? 10.868 -11.401 -1.631 1.00 48.16 127 LEU A C 1
ATOM 1038 O O . LEU A 1 127 ? 10.452 -11.077 -2.739 1.00 48.16 127 LEU A O 1
ATOM 1042 N N . PHE A 1 128 ? 12.140 -11.761 -1.452 1.00 41.47 128 PHE A N 1
ATOM 1043 C CA . PHE A 1 128 ? 12.994 -12.094 -2.590 1.00 41.47 128 PHE A CA 1
ATOM 1044 C C . PHE A 1 128 ? 12.569 -13.468 -3.129 1.00 41.47 128 PHE A C 1
ATOM 1046 O O . PHE A 1 128 ? 13.112 -14.496 -2.724 1.00 41.47 128 PHE A O 1
ATOM 1053 N N . ILE A 1 129 ? 11.572 -13.504 -4.017 1.00 49.03 129 ILE A N 1
ATOM 1054 C CA . ILE A 1 129 ? 11.276 -14.708 -4.802 1.00 49.03 129 ILE A CA 1
ATOM 1055 C C . ILE A 1 129 ? 11.997 -14.596 -6.136 1.00 49.03 129 ILE A C 1
ATOM 1057 O O . ILE A 1 129 ? 11.533 -13.933 -7.064 1.00 49.03 129 ILE A O 1
ATOM 1061 N N . ALA A 1 130 ? 13.121 -15.299 -6.259 1.00 49.38 130 ALA A N 1
ATOM 1062 C CA . ALA A 1 130 ? 13.664 -15.598 -7.574 1.00 49.38 130 ALA A CA 1
ATOM 1063 C C . ALA A 1 130 ? 12.612 -16.392 -8.370 1.00 49.38 130 ALA A C 1
ATOM 1065 O O . ALA A 1 130 ? 12.158 -17.441 -7.915 1.00 49.38 130 ALA A O 1
ATOM 1066 N N . ARG A 1 131 ? 12.248 -15.897 -9.561 1.00 60.75 131 ARG A N 1
ATOM 1067 C CA . ARG A 1 131 ? 11.205 -16.463 -10.442 1.00 60.75 131 ARG A CA 1
ATOM 1068 C C . ARG A 1 131 ? 9.790 -16.406 -9.857 1.00 60.75 131 ARG A C 1
ATOM 1070 O O . ARG A 1 131 ? 9.034 -17.373 -9.952 1.00 60.75 131 ARG A O 1
ATOM 1077 N N . LEU A 1 132 ? 9.421 -15.247 -9.313 1.00 72.75 132 LEU A N 1
ATOM 1078 C CA . LEU A 1 132 ? 8.063 -14.946 -8.854 1.00 72.75 132 LEU A CA 1
ATOM 1079 C C . LEU A 1 132 ? 6.945 -15.422 -9.809 1.00 72.75 132 LEU A C 1
ATOM 1081 O O . LEU A 1 132 ? 5.997 -16.018 -9.301 1.00 72.75 132 LEU A O 1
ATOM 1085 N N . PRO A 1 133 ? 7.044 -15.263 -11.150 1.00 75.75 133 PRO A N 1
ATOM 1086 C CA . PRO A 1 133 ? 6.001 -15.745 -12.058 1.00 75.75 133 PRO A CA 1
ATOM 1087 C C . PRO A 1 133 ? 5.722 -17.240 -11.936 1.00 75.75 133 PRO A C 1
ATOM 1089 O O . PRO A 1 133 ? 4.565 -17.632 -11.890 1.00 75.75 133 PRO A O 1
ATOM 1092 N N . LEU A 1 134 ? 6.760 -18.068 -11.793 1.00 73.44 134 LEU A N 1
ATOM 1093 C CA . LEU A 1 134 ? 6.580 -19.514 -11.656 1.00 73.44 134 LEU A CA 1
ATOM 1094 C C . LEU A 1 134 ? 5.924 -19.881 -10.325 1.00 73.44 134 LEU A C 1
ATOM 1096 O O . LEU A 1 134 ? 5.058 -20.743 -10.290 1.00 73.44 134 LEU A O 1
ATOM 1100 N N . VAL A 1 135 ? 6.319 -19.228 -9.229 1.00 77.31 135 VAL A N 1
ATOM 1101 C CA . VAL A 1 135 ? 5.736 -19.515 -7.909 1.00 77.31 135 VAL A CA 1
ATOM 1102 C C . VAL A 1 135 ? 4.254 -19.151 -7.875 1.00 77.31 135 VAL A C 1
ATOM 1104 O O . VAL A 1 135 ? 3.458 -19.901 -7.316 1.00 77.31 135 VAL A O 1
ATOM 1107 N N . VAL A 1 136 ? 3.882 -18.024 -8.484 1.00 82.25 136 VAL A N 1
ATOM 1108 C CA . VAL A 1 136 ? 2.481 -17.600 -8.569 1.00 82.25 136 VAL A CA 1
ATOM 1109 C C . VAL A 1 136 ? 1.681 -18.521 -9.491 1.00 82.25 136 VAL A C 1
ATOM 1111 O O . VAL A 1 136 ? 0.606 -18.953 -9.086 1.00 82.25 136 VAL A O 1
ATOM 1114 N N . ASP A 1 137 ? 2.212 -18.875 -10.668 1.00 81.38 137 ASP A N 1
ATOM 1115 C CA . ASP A 1 137 ? 1.556 -19.792 -11.615 1.00 81.38 137 ASP A CA 1
ATOM 1116 C C . ASP A 1 137 ? 1.286 -21.169 -10.960 1.00 81.38 137 ASP A C 1
ATOM 1118 O O . ASP A 1 137 ? 0.180 -21.703 -11.054 1.00 81.38 137 ASP A O 1
ATOM 1122 N N . GLU A 1 138 ? 2.266 -21.733 -10.242 1.00 82.00 138 GLU A N 1
ATOM 1123 C CA . GLU A 1 138 ? 2.118 -23.019 -9.537 1.00 82.00 138 GLU A CA 1
ATOM 1124 C C . GLU A 1 138 ? 1.136 -22.933 -8.362 1.00 82.00 138 GLU A C 1
ATOM 1126 O O . GLU A 1 138 ? 0.363 -23.863 -8.118 1.00 82.00 138 GLU A O 1
ATOM 1131 N N . LEU A 1 139 ? 1.135 -21.814 -7.631 1.00 82.50 139 LEU A N 1
ATOM 1132 C CA . LEU A 1 139 ? 0.180 -21.591 -6.548 1.00 82.50 139 LEU A CA 1
ATOM 1133 C C . LEU A 1 139 ? -1.250 -21.488 -7.090 1.00 82.50 139 LEU A C 1
ATOM 1135 O O . LEU A 1 139 ? -2.151 -22.128 -6.546 1.00 82.50 139 LEU A O 1
ATOM 1139 N N . GLU A 1 140 ? -1.453 -20.745 -8.179 1.00 83.69 140 GLU A N 1
ATOM 1140 C CA . GLU A 1 140 ? -2.748 -20.644 -8.853 1.00 83.69 140 GLU A CA 1
ATOM 1141 C C . GLU A 1 140 ? -3.207 -22.018 -9.364 1.00 83.69 140 GLU A C 1
ATOM 1143 O O . GLU A 1 140 ? -4.348 -22.423 -9.128 1.00 83.69 140 GLU A O 1
ATOM 1148 N N . GLN A 1 141 ? -2.312 -22.786 -9.991 1.00 86.50 141 GLN A N 1
ATOM 1149 C CA . GLN A 1 141 ? -2.609 -24.146 -10.438 1.00 86.50 141 GLN A CA 1
ATOM 1150 C C . GLN A 1 141 ? -3.004 -25.060 -9.268 1.00 86.50 141 GLN A C 1
ATOM 1152 O O . GLN A 1 141 ? -3.962 -25.829 -9.384 1.00 86.50 141 GLN A O 1
ATOM 1157 N N . LEU A 1 142 ? -2.301 -24.984 -8.134 1.00 86.81 142 LEU A N 1
ATOM 1158 C CA . LEU A 1 142 ? -2.606 -25.770 -6.937 1.00 86.81 142 LEU A CA 1
ATOM 1159 C C . LEU A 1 142 ? -3.980 -25.414 -6.359 1.00 86.81 142 LEU A C 1
ATOM 1161 O O . LEU A 1 142 ? -4.731 -26.316 -5.978 1.00 86.81 142 LEU A O 1
ATOM 1165 N N . MET A 1 143 ? -4.325 -24.125 -6.332 1.00 84.81 143 MET A N 1
ATOM 1166 C CA . MET A 1 143 ? -5.645 -23.655 -5.905 1.00 84.81 143 MET A CA 1
ATOM 1167 C C . MET A 1 143 ? -6.747 -24.189 -6.829 1.00 84.81 143 MET A C 1
ATOM 1169 O O . MET A 1 143 ? -7.737 -24.743 -6.352 1.00 84.81 143 MET A O 1
ATOM 1173 N N . GLN A 1 144 ? -6.549 -24.125 -8.148 1.00 85.88 144 GLN A N 1
ATOM 1174 C CA . GLN A 1 144 ? -7.518 -24.633 -9.128 1.00 85.88 144 GLN A CA 1
ATOM 1175 C C . GLN A 1 144 ? -7.672 -26.162 -9.081 1.00 85.88 144 GLN A C 1
ATOM 1177 O O . GLN A 1 144 ? -8.774 -26.685 -9.260 1.00 85.88 144 GLN A O 1
ATOM 1182 N N . ALA A 1 145 ? -6.582 -26.894 -8.844 1.00 89.31 145 ALA A N 1
ATOM 1183 C CA . ALA A 1 145 ? -6.586 -28.354 -8.806 1.00 89.31 145 ALA A CA 1
ATOM 1184 C C . ALA A 1 145 ? -7.153 -28.925 -7.496 1.00 89.31 145 ALA A C 1
ATOM 1186 O O . ALA A 1 145 ? -7.639 -30.060 -7.480 1.00 89.31 145 ALA A O 1
ATOM 1187 N N . ASN A 1 146 ? -7.091 -28.170 -6.394 1.00 89.56 146 ASN A N 1
ATOM 1188 C CA . ASN A 1 146 ? -7.480 -28.646 -5.072 1.00 89.56 146 ASN A CA 1
ATOM 1189 C C . ASN A 1 146 ? -8.428 -27.664 -4.355 1.00 89.56 146 ASN A C 1
ATOM 1191 O O . ASN A 1 146 ? -7.963 -26.752 -3.670 1.00 89.56 146 ASN A O 1
ATOM 1195 N N . PRO A 1 147 ? -9.752 -27.923 -4.368 1.00 87.69 147 PRO A N 1
ATOM 1196 C CA . PRO A 1 147 ? -10.740 -27.080 -3.689 1.00 87.69 147 PRO A CA 1
ATOM 1197 C C . PRO A 1 147 ? -10.500 -26.907 -2.184 1.00 87.69 147 PRO A C 1
ATOM 1199 O O . PRO A 1 147 ? -10.946 -25.930 -1.592 1.00 87.69 147 PRO A O 1
ATOM 1202 N N . LYS A 1 148 ? -9.802 -27.851 -1.534 1.00 88.12 148 LYS A N 1
ATOM 1203 C CA . LYS A 1 148 ? -9.441 -27.707 -0.117 1.00 88.12 148 LYS A CA 1
ATOM 1204 C C . LYS A 1 148 ? -8.339 -26.676 0.090 1.00 88.12 148 LYS A C 1
ATOM 1206 O O . LYS A 1 148 ? -8.335 -26.044 1.133 1.00 88.12 148 LYS A O 1
ATOM 1211 N N . ALA A 1 149 ? -7.408 -26.545 -0.854 1.00 83.44 149 ALA A N 1
ATOM 1212 C CA . ALA A 1 149 ? -6.359 -25.536 -0.784 1.00 83.44 149 ALA A CA 1
ATOM 1213 C C . ALA A 1 149 ? -6.936 -24.141 -1.043 1.00 83.44 149 ALA A C 1
ATOM 1215 O O . ALA A 1 149 ? -6.638 -23.224 -0.289 1.00 83.44 149 ALA A O 1
ATOM 1216 N N . ASP A 1 150 ? -7.827 -24.015 -2.029 1.00 83.56 150 ASP A N 1
ATOM 1217 C CA . ASP A 1 150 ? -8.563 -22.775 -2.305 1.00 83.56 150 ASP A CA 1
ATOM 1218 C C . ASP A 1 150 ? -9.376 -22.302 -1.087 1.00 83.56 150 ASP A C 1
ATOM 1220 O O . ASP A 1 150 ? -9.274 -21.153 -0.672 1.00 83.56 150 ASP A O 1
ATOM 1224 N N . ALA A 1 151 ? -10.073 -23.221 -0.408 1.00 87.88 151 ALA A N 1
ATOM 1225 C CA . ALA A 1 151 ? -10.838 -22.911 0.802 1.00 87.88 151 ALA A CA 1
ATOM 1226 C C . ALA A 1 151 ? -9.990 -22.439 2.005 1.00 87.88 151 ALA A C 1
ATOM 1228 O O . ALA A 1 151 ? -10.554 -21.942 2.980 1.00 87.88 151 ALA A O 1
ATOM 1229 N N . LEU A 1 152 ? -8.662 -22.615 1.973 1.00 85.81 152 LEU A N 1
ATOM 1230 C CA . LEU A 1 152 ? -7.749 -22.106 3.005 1.00 85.81 152 LEU A CA 1
ATOM 1231 C C . LEU A 1 152 ? -7.295 -20.667 2.732 1.00 85.81 152 LEU A C 1
ATOM 1233 O O . LEU A 1 152 ? -6.697 -20.047 3.612 1.00 85.81 152 LEU A O 1
ATOM 1237 N N . ILE A 1 153 ? -7.557 -20.136 1.537 1.00 84.12 153 ILE A N 1
ATOM 1238 C CA . ILE A 1 153 ? -7.178 -18.779 1.163 1.00 84.12 153 ILE A CA 1
ATOM 1239 C C . ILE A 1 153 ? -8.272 -17.815 1.621 1.00 84.12 153 ILE A C 1
ATOM 1241 O O . ILE A 1 153 ? -9.399 -17.825 1.129 1.00 84.12 153 ILE A O 1
ATOM 1245 N N . SER A 1 154 ? -7.932 -16.961 2.584 1.00 84.75 154 SER A N 1
ATOM 1246 C CA . SER A 1 154 ? -8.799 -15.861 3.006 1.00 84.75 154 SER A CA 1
ATOM 1247 C C . SER A 1 154 ? -8.880 -14.776 1.931 1.00 84.75 154 SER A C 1
ATOM 1249 O O . SER A 1 154 ? -8.023 -14.673 1.049 1.00 84.75 154 SER A O 1
ATOM 1251 N N . ALA A 1 155 ? -9.881 -13.899 2.038 1.00 82.31 155 ALA A N 1
ATOM 1252 C CA . ALA A 1 155 ? -10.008 -12.753 1.142 1.00 82.31 155 ALA A CA 1
ATOM 1253 C C . ALA A 1 155 ? -8.771 -11.834 1.200 1.00 82.31 155 ALA A C 1
ATOM 1255 O O . ALA A 1 155 ? -8.344 -11.300 0.174 1.00 82.31 155 ALA A O 1
ATOM 1256 N N . HIS A 1 156 ? -8.158 -11.681 2.379 1.00 79.44 156 HIS A N 1
ATOM 1257 C CA . HIS A 1 156 ? -6.912 -10.933 2.538 1.00 79.44 156 HIS A CA 1
ATOM 1258 C C . HIS A 1 156 ? -5.748 -11.540 1.768 1.00 79.44 156 HIS A C 1
ATOM 1260 O O . HIS A 1 156 ? -5.095 -10.838 0.997 1.00 79.44 156 HIS A O 1
ATOM 1266 N N . VAL A 1 157 ? -5.509 -12.842 1.935 1.00 81.12 157 VAL A N 1
ATOM 1267 C CA . VAL A 1 157 ? -4.419 -13.531 1.234 1.00 81.12 157 VAL A CA 1
ATOM 1268 C C . VAL A 1 157 ? -4.669 -13.518 -0.274 1.00 81.12 157 VAL A C 1
ATOM 1270 O O . VAL A 1 157 ? -3.749 -13.220 -1.031 1.00 81.12 157 VAL A O 1
ATOM 1273 N N . ALA A 1 158 ? -5.911 -13.730 -0.722 1.00 82.75 158 ALA A N 1
ATOM 1274 C CA . ALA A 1 158 ? -6.277 -13.636 -2.137 1.00 82.75 158 ALA A CA 1
ATOM 1275 C C . ALA A 1 158 ? -5.955 -12.257 -2.736 1.00 82.75 158 ALA A C 1
ATOM 1277 O O . ALA A 1 158 ? -5.427 -12.174 -3.845 1.00 82.75 158 ALA A O 1
ATOM 1278 N N . LYS A 1 159 ? -6.215 -11.170 -1.998 1.00 78.94 159 LYS A N 1
ATOM 1279 C CA . LYS A 1 159 ? -5.862 -9.812 -2.432 1.00 78.94 159 LYS A CA 1
ATOM 1280 C C . LYS A 1 159 ? -4.348 -9.638 -2.594 1.00 78.94 159 LYS A C 1
ATOM 1282 O O . LYS A 1 159 ? -3.913 -9.117 -3.616 1.00 78.94 159 LYS A O 1
ATOM 1287 N N . ILE A 1 160 ? -3.561 -10.091 -1.613 1.00 78.94 160 ILE A N 1
ATOM 1288 C CA . ILE A 1 160 ? -2.089 -10.047 -1.673 1.00 78.94 160 ILE A CA 1
ATOM 1289 C C . ILE A 1 160 ? -1.592 -10.809 -2.907 1.00 78.94 160 ILE A C 1
ATOM 1291 O O . ILE A 1 160 ? -0.789 -10.290 -3.680 1.00 78.94 160 ILE A O 1
ATOM 1295 N N . LEU A 1 161 ? -2.108 -12.022 -3.124 1.00 81.25 161 LEU A N 1
ATOM 1296 C CA . LEU A 1 161 ? -1.763 -12.840 -4.286 1.00 81.25 161 LEU A CA 1
ATOM 1297 C C . LEU A 1 161 ? -2.136 -12.156 -5.603 1.00 81.25 161 LEU A C 1
ATOM 1299 O O . LEU A 1 161 ? -1.351 -12.212 -6.543 1.00 81.25 161 LEU A O 1
ATOM 1303 N N . GLY A 1 162 ? -3.277 -11.468 -5.666 1.00 83.19 162 GLY A N 1
ATOM 1304 C CA . GLY A 1 162 ? -3.682 -10.684 -6.833 1.00 83.19 162 GLY A CA 1
ATOM 1305 C C . GLY A 1 162 ? -2.696 -9.562 -7.174 1.00 83.19 162 GLY A C 1
ATOM 1306 O O . GLY A 1 162 ? -2.282 -9.443 -8.330 1.00 83.19 162 GLY A O 1
ATOM 1307 N N . ASP A 1 163 ? -2.268 -8.777 -6.180 1.00 81.31 163 ASP A N 1
ATOM 1308 C CA . ASP A 1 163 ? -1.279 -7.703 -6.370 1.00 81.31 163 ASP A CA 1
ATOM 1309 C C . ASP A 1 163 ? 0.070 -8.268 -6.857 1.00 81.31 163 ASP A C 1
ATOM 1311 O O . ASP A 1 163 ? 0.670 -7.747 -7.805 1.00 81.31 163 ASP A O 1
ATOM 1315 N N . ILE A 1 164 ? 0.514 -9.381 -6.264 1.00 82.25 164 ILE A N 1
ATOM 1316 C CA . ILE A 1 164 ? 1.739 -10.090 -6.653 1.00 82.25 164 ILE A CA 1
ATOM 1317 C C . ILE A 1 164 ? 1.624 -10.650 -8.079 1.00 82.25 164 ILE A C 1
ATOM 1319 O O . ILE A 1 164 ? 2.553 -10.490 -8.872 1.00 82.25 164 ILE A O 1
ATOM 1323 N N . ALA A 1 165 ? 0.493 -11.264 -8.434 1.00 84.75 165 ALA A N 1
ATOM 1324 C CA . ALA A 1 165 ? 0.264 -11.861 -9.749 1.00 84.75 165 ALA A CA 1
ATOM 1325 C C . ALA A 1 165 ? 0.342 -10.831 -10.878 1.00 84.75 165 ALA A C 1
ATOM 1327 O O . ALA A 1 165 ? 0.878 -11.117 -11.948 1.00 84.75 165 ALA A O 1
ATOM 1328 N N . ILE A 1 166 ? -0.121 -9.603 -10.634 1.00 85.81 166 ILE A N 1
ATOM 1329 C CA . ILE A 1 166 ? 0.008 -8.504 -11.596 1.00 85.81 166 ILE A CA 1
ATOM 1330 C C . ILE A 1 166 ? 1.483 -8.212 -11.886 1.00 85.81 166 ILE A C 1
ATOM 1332 O O . ILE A 1 166 ? 1.876 -8.135 -13.051 1.00 85.81 166 ILE A O 1
ATOM 1336 N N . ILE A 1 167 ? 2.296 -8.041 -10.841 1.00 86.12 167 ILE A N 1
ATOM 1337 C CA . ILE A 1 167 ? 3.725 -7.738 -10.993 1.00 86.12 167 ILE A CA 1
ATOM 1338 C C . ILE A 1 167 ? 4.443 -8.911 -11.663 1.00 86.12 167 ILE A C 1
ATOM 1340 O O . ILE A 1 167 ? 5.225 -8.712 -12.594 1.00 86.12 167 ILE A O 1
ATOM 1344 N N . ALA A 1 168 ? 4.123 -10.131 -11.241 1.00 86.94 168 ALA A N 1
ATOM 1345 C CA . ALA A 1 168 ? 4.661 -11.356 -11.806 1.00 86.94 168 ALA A CA 1
ATOM 1346 C C . ALA A 1 168 ? 4.353 -11.476 -13.309 1.00 86.94 168 ALA A C 1
ATOM 1348 O O . ALA A 1 168 ? 5.246 -11.761 -14.107 1.00 86.94 168 ALA A O 1
ATOM 1349 N N . GLN A 1 169 ? 3.127 -11.165 -13.729 1.00 89.56 169 GLN A N 1
ATOM 1350 C CA . GLN A 1 169 ? 2.764 -11.175 -15.142 1.00 89.56 169 GLN A CA 1
ATOM 1351 C C . GLN A 1 169 ? 3.533 -10.113 -15.940 1.00 89.56 169 GLN A C 1
ATOM 1353 O O . GLN A 1 169 ? 3.990 -10.403 -17.045 1.00 89.56 169 GLN A O 1
ATOM 1358 N N . CYS A 1 170 ? 3.726 -8.907 -15.395 1.00 91.44 170 CYS A N 1
ATOM 1359 C CA . CYS A 1 170 ? 4.550 -7.875 -16.034 1.00 91.44 170 CYS A CA 1
ATOM 1360 C C . CYS A 1 170 ? 6.007 -8.332 -16.207 1.00 91.44 170 CYS A C 1
ATOM 1362 O O . CYS A 1 170 ? 6.571 -8.182 -17.290 1.00 91.44 170 CYS A O 1
ATOM 1364 N N . LEU A 1 171 ? 6.601 -8.933 -15.170 1.00 90.62 171 LEU A N 1
ATOM 1365 C CA . LEU A 1 171 ? 7.950 -9.503 -15.238 1.00 90.62 171 LEU A CA 1
ATOM 1366 C C . LEU A 1 171 ? 8.038 -10.597 -16.310 1.00 90.62 171 LEU A C 1
ATOM 1368 O O . LEU A 1 171 ? 8.945 -10.568 -17.137 1.00 90.62 171 LEU A O 1
ATOM 1372 N N . LYS A 1 172 ? 7.047 -11.494 -16.373 1.00 90.44 172 LYS A N 1
ATOM 1373 C CA . LYS A 1 172 ? 6.959 -12.544 -17.399 1.00 90.44 172 LYS A CA 1
ATOM 1374 C C . LYS A 1 172 ? 6.912 -11.969 -18.815 1.00 90.44 172 LYS A C 1
ATOM 1376 O O . LYS A 1 172 ? 7.583 -12.486 -19.700 1.00 90.44 172 LYS A O 1
ATOM 1381 N N . GLN A 1 173 ? 6.162 -10.888 -19.048 1.00 92.06 173 GLN A N 1
ATOM 1382 C CA . GLN A 1 173 ? 6.139 -10.233 -20.365 1.00 92.06 173 GLN A CA 1
ATOM 1383 C C . GLN A 1 173 ? 7.506 -9.655 -20.751 1.00 92.06 173 GLN A C 1
ATOM 1385 O O . GLN A 1 173 ? 7.908 -9.771 -21.906 1.00 92.06 173 GLN A O 1
ATOM 1390 N N . LEU A 1 174 ? 8.245 -9.090 -19.792 1.00 92.62 174 LEU A N 1
ATOM 1391 C CA . LEU A 1 174 ? 9.606 -8.607 -20.036 1.00 92.62 174 LEU A CA 1
ATOM 1392 C C . LEU A 1 174 ? 10.572 -9.757 -20.340 1.00 92.62 174 LEU A C 1
ATOM 1394 O O . LEU A 1 174 ? 11.385 -9.633 -21.249 1.00 92.62 174 LEU A O 1
ATOM 1398 N N . GLU A 1 175 ? 10.466 -10.885 -19.636 1.00 90.50 175 GLU A N 1
ATOM 1399 C CA . GLU A 1 175 ? 11.291 -12.080 -19.882 1.00 90.50 175 GLU A CA 1
ATOM 1400 C C . GLU A 1 175 ? 11.046 -12.705 -21.267 1.00 90.50 175 GLU A C 1
ATOM 1402 O O . GLU A 1 175 ? 11.970 -13.248 -21.884 1.00 90.50 175 GLU A O 1
ATOM 1407 N N . LEU A 1 176 ? 9.813 -12.604 -21.773 1.00 92.12 176 LEU A N 1
ATOM 1408 C CA . LEU A 1 176 ? 9.421 -13.085 -23.099 1.00 92.12 176 LEU A CA 1
ATOM 1409 C C . LEU A 1 176 ? 9.917 -12.191 -24.246 1.00 92.12 176 LEU A C 1
ATOM 1411 O O . LEU A 1 176 ? 9.832 -12.610 -25.401 1.00 92.12 176 LEU A O 1
ATOM 1415 N N . TYR A 1 177 ? 10.466 -11.006 -23.959 1.00 91.94 177 TYR A N 1
ATOM 1416 C CA . TYR A 1 177 ? 10.953 -10.048 -24.959 1.00 91.94 177 TYR A CA 1
ATOM 1417 C C . TYR A 1 177 ? 12.325 -10.445 -25.540 1.00 91.94 177 TYR A C 1
ATOM 1419 O O . TYR A 1 177 ? 13.302 -9.692 -25.531 1.00 91.94 177 TYR A O 1
ATOM 1427 N N . GLN A 1 178 ? 12.420 -11.691 -25.998 1.00 90.62 178 GLN A N 1
ATOM 1428 C CA . GLN A 1 178 ? 13.622 -12.289 -26.565 1.00 90.62 178 GLN A CA 1
ATOM 1429 C C . GLN A 1 178 ? 13.875 -11.791 -27.999 1.00 90.62 178 GLN A C 1
ATOM 1431 O O . GLN A 1 178 ? 12.920 -11.535 -28.734 1.00 90.62 178 GLN A O 1
ATOM 1436 N N . PRO A 1 179 ? 15.150 -11.697 -28.424 1.00 92.88 179 PRO A N 1
ATOM 1437 C CA . PRO A 1 179 ? 16.357 -12.118 -27.696 1.00 92.88 179 PRO A CA 1
ATOM 1438 C C . PRO A 1 179 ? 16.869 -11.097 -26.666 1.00 92.88 179 PRO A C 1
ATOM 1440 O O . PRO A 1 179 ? 17.732 -11.418 -25.852 1.00 92.88 179 PRO A O 1
ATOM 1443 N N . TRP A 1 180 ? 16.346 -9.870 -26.672 1.00 93.06 180 TRP A N 1
ATOM 1444 C CA . TRP A 1 180 ? 16.899 -8.765 -25.885 1.00 93.06 180 TRP A CA 1
ATOM 1445 C C . TRP A 1 180 ? 16.786 -8.956 -24.379 1.00 93.06 180 TRP A C 1
ATOM 1447 O O . TRP A 1 180 ? 17.680 -8.543 -23.646 1.00 93.06 180 TRP A O 1
ATOM 1457 N N . ALA A 1 181 ? 15.735 -9.619 -23.901 1.00 92.31 181 ALA A N 1
ATOM 1458 C CA . ALA A 1 181 ? 15.560 -9.881 -22.477 1.00 92.31 181 ALA A CA 1
ATOM 1459 C C . ALA A 1 181 ? 16.756 -10.619 -21.843 1.00 92.31 181 ALA A C 1
ATOM 1461 O O . ALA A 1 181 ? 17.029 -10.427 -20.658 1.00 92.31 181 ALA A O 1
ATOM 1462 N N . ALA A 1 182 ? 17.529 -11.384 -22.626 1.00 90.81 182 ALA A N 1
ATOM 1463 C CA . ALA A 1 182 ? 18.748 -12.047 -22.161 1.00 90.81 182 ALA A CA 1
ATOM 1464 C C . ALA A 1 182 ? 19.814 -11.077 -21.610 1.00 90.81 182 ALA A C 1
ATOM 1466 O O . ALA A 1 182 ? 20.620 -11.479 -20.771 1.00 90.81 182 ALA A O 1
ATOM 1467 N N . GLN A 1 183 ? 19.819 -9.810 -22.041 1.00 90.75 183 GLN A N 1
ATOM 1468 C CA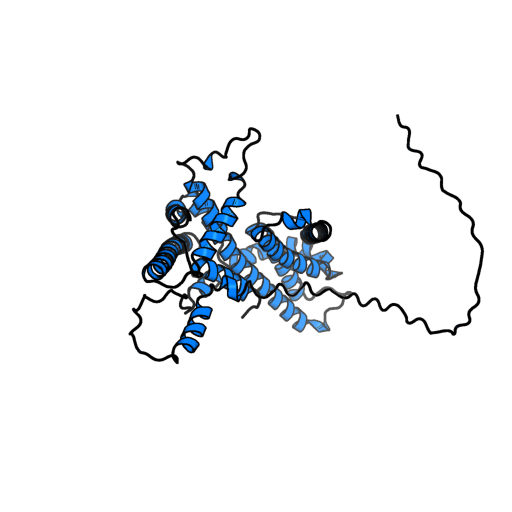 . GLN A 1 183 ? 20.801 -8.813 -21.600 1.00 90.75 183 GLN A CA 1
ATOM 1469 C C . GLN A 1 183 ? 20.306 -7.917 -20.457 1.00 90.75 183 GLN A C 1
ATOM 1471 O O . GLN A 1 183 ? 21.093 -7.148 -19.904 1.00 90.75 183 GLN A O 1
ATOM 1476 N N . PHE A 1 184 ? 19.019 -7.988 -20.092 1.00 93.19 184 PHE A N 1
ATOM 1477 C CA . PHE A 1 184 ? 18.422 -7.050 -19.136 1.00 93.19 184 PHE A CA 1
ATOM 1478 C C . PHE A 1 184 ? 19.111 -7.086 -17.777 1.00 93.19 184 PHE A C 1
ATOM 1480 O O . PHE A 1 184 ? 19.419 -6.030 -17.236 1.00 93.19 184 PHE A O 1
ATOM 1487 N N . ASP A 1 185 ? 19.409 -8.269 -17.240 1.00 89.38 185 ASP A N 1
ATOM 1488 C CA . ASP A 1 185 ? 20.047 -8.369 -15.925 1.00 89.38 185 ASP A CA 1
ATOM 1489 C C . ASP A 1 185 ? 21.454 -7.757 -15.914 1.00 89.38 185 ASP A C 1
ATOM 1491 O O . ASP A 1 185 ? 21.847 -7.135 -14.928 1.00 89.38 185 ASP A O 1
ATOM 1495 N N . GLU A 1 186 ? 22.208 -7.883 -17.007 1.00 90.31 186 GLU A N 1
ATOM 1496 C CA . GLU A 1 186 ? 23.546 -7.296 -17.106 1.00 90.31 186 GLU A CA 1
ATOM 1497 C C . GLU A 1 186 ? 23.494 -5.777 -17.304 1.00 90.31 186 GLU A C 1
ATOM 1499 O O . GLU A 1 186 ? 24.244 -5.030 -16.666 1.00 90.31 186 GLU A O 1
ATOM 1504 N N . ALA A 1 187 ? 22.547 -5.301 -18.114 1.00 91.50 187 ALA A N 1
ATOM 1505 C CA . ALA A 1 187 ? 22.285 -3.876 -18.283 1.00 91.50 187 ALA A CA 1
ATOM 1506 C C . ALA A 1 187 ? 21.837 -3.223 -16.960 1.00 91.50 187 ALA A C 1
ATOM 1508 O O . ALA A 1 187 ? 22.335 -2.156 -16.597 1.00 91.50 187 ALA A O 1
ATOM 1509 N N . ILE A 1 188 ? 20.970 -3.893 -16.190 1.00 92.31 188 ILE A N 1
ATOM 1510 C CA . ILE A 1 188 ? 20.531 -3.434 -14.862 1.00 92.31 188 ILE A CA 1
ATOM 1511 C C . ILE A 1 188 ? 21.709 -3.369 -13.895 1.00 92.31 188 ILE A C 1
ATOM 1513 O O . ILE A 1 188 ? 21.857 -2.364 -13.204 1.00 92.31 188 ILE A O 1
ATOM 1517 N N . LYS A 1 189 ? 22.562 -4.400 -13.838 1.00 91.44 189 LYS A N 1
ATOM 1518 C CA . LYS A 1 189 ? 23.758 -4.390 -12.976 1.00 91.44 189 LYS A CA 1
ATOM 1519 C C . LYS A 1 189 ? 24.693 -3.239 -13.324 1.00 91.44 189 LYS A C 1
ATOM 1521 O O . LYS A 1 189 ? 25.169 -2.550 -12.425 1.00 91.44 189 LYS A O 1
ATOM 1526 N N . SER A 1 190 ? 24.912 -3.006 -14.615 1.00 91.62 190 SER A N 1
ATOM 1527 C CA . SER A 1 190 ? 25.774 -1.927 -15.102 1.00 91.62 190 SER A CA 1
ATOM 1528 C C . SER A 1 190 ? 25.236 -0.538 -14.738 1.00 91.62 190 SER A C 1
ATOM 1530 O O . SER A 1 190 ? 26.016 0.374 -14.474 1.00 91.62 190 SER A O 1
ATOM 1532 N N . ALA A 1 191 ? 23.911 -0.378 -14.659 1.00 90.56 191 ALA A N 1
ATOM 1533 C CA . ALA A 1 191 ? 23.239 0.878 -14.321 1.00 90.56 191 ALA A CA 1
ATOM 1534 C C . ALA A 1 191 ? 22.616 0.889 -12.908 1.00 90.56 191 ALA A C 1
ATOM 1536 O O . ALA A 1 191 ? 21.754 1.725 -12.622 1.00 90.56 191 ALA A O 1
ATOM 1537 N N . ILE A 1 192 ? 23.031 -0.012 -12.007 1.00 90.12 192 ILE A N 1
ATOM 1538 C CA . ILE A 1 192 ? 22.292 -0.292 -10.764 1.00 90.12 192 ILE A CA 1
ATOM 1539 C C . ILE A 1 192 ? 22.144 0.933 -9.857 1.00 90.12 192 ILE A C 1
ATOM 1541 O O . ILE A 1 192 ? 21.074 1.162 -9.297 1.00 90.12 192 ILE A O 1
ATOM 1545 N N . GLU A 1 193 ? 23.187 1.759 -9.746 1.00 91.62 193 GLU A N 1
ATOM 1546 C CA . GLU A 1 193 ? 23.141 2.978 -8.932 1.00 91.62 193 GLU A CA 1
ATOM 1547 C C . GLU A 1 193 ? 22.205 4.025 -9.542 1.00 91.62 193 GLU A C 1
ATOM 1549 O O . GLU A 1 193 ? 21.441 4.657 -8.819 1.00 91.62 193 GLU A O 1
ATOM 1554 N N . ILE A 1 194 ? 22.179 4.149 -10.874 1.00 90.44 194 ILE A N 1
ATOM 1555 C CA . ILE A 1 194 ? 21.258 5.051 -11.580 1.00 90.44 194 ILE A CA 1
ATOM 1556 C C . ILE A 1 194 ? 19.813 4.605 -11.345 1.00 90.44 194 ILE A C 1
ATOM 1558 O O . ILE A 1 194 ? 18.946 5.433 -11.063 1.00 90.44 194 ILE A O 1
ATOM 1562 N N . HIS A 1 195 ? 19.542 3.303 -11.434 1.00 90.31 195 HIS A N 1
ATOM 1563 C CA . HIS A 1 195 ? 18.214 2.751 -11.188 1.00 90.31 195 HIS A CA 1
ATOM 1564 C C . HIS A 1 195 ? 17.779 2.921 -9.727 1.00 90.31 195 HIS A C 1
ATOM 1566 O O . HIS A 1 195 ? 16.659 3.370 -9.476 1.00 90.31 195 HIS A O 1
ATOM 1572 N N . ARG A 1 196 ? 18.673 2.664 -8.764 1.00 88.31 196 ARG A N 1
ATOM 1573 C CA . ARG A 1 196 ? 18.406 2.875 -7.334 1.00 88.31 196 ARG A CA 1
ATOM 1574 C C . ARG A 1 196 ? 18.139 4.345 -7.016 1.00 88.31 196 ARG A C 1
ATOM 1576 O O . ARG A 1 196 ? 17.192 4.652 -6.294 1.00 88.31 196 ARG A O 1
ATOM 1583 N N . ASP A 1 197 ? 18.938 5.252 -7.564 1.00 88.81 197 ASP A N 1
ATOM 1584 C CA . ASP A 1 197 ? 18.733 6.691 -7.407 1.00 88.81 197 ASP A CA 1
ATOM 1585 C C . ASP A 1 197 ? 17.441 7.155 -8.075 1.00 88.81 197 ASP A C 1
ATOM 1587 O O . ASP A 1 197 ? 16.730 7.990 -7.514 1.00 88.81 197 ASP A O 1
ATOM 1591 N N . SER A 1 198 ? 17.110 6.604 -9.247 1.00 85.75 198 SER A N 1
ATOM 1592 C CA . SER A 1 198 ? 15.834 6.858 -9.914 1.00 85.75 198 SER A CA 1
ATOM 1593 C C . SER A 1 198 ? 14.682 6.460 -8.996 1.00 85.75 198 SER A C 1
ATOM 1595 O O . SER A 1 198 ? 13.865 7.318 -8.677 1.00 85.75 198 SER A O 1
ATOM 1597 N N . TRP A 1 199 ? 14.676 5.223 -8.486 1.00 83.94 199 TRP A N 1
ATOM 1598 C CA . TRP A 1 199 ? 13.651 4.700 -7.574 1.00 83.94 199 TRP A CA 1
ATOM 1599 C C . TRP A 1 199 ? 13.469 5.573 -6.332 1.00 83.94 199 TRP A C 1
ATOM 1601 O O . TRP A 1 199 ? 12.365 6.054 -6.078 1.00 83.94 199 TRP A O 1
ATOM 1611 N N . LYS A 1 200 ? 14.562 5.901 -5.632 1.00 83.44 200 LYS A N 1
ATOM 1612 C CA . LYS A 1 200 ? 14.535 6.784 -4.452 1.00 83.44 200 LYS A CA 1
ATOM 1613 C C . LYS A 1 200 ? 13.968 8.175 -4.745 1.00 83.44 200 LYS A C 1
ATOM 1615 O O . LYS A 1 200 ? 13.433 8.825 -3.854 1.00 83.44 200 LYS A O 1
ATOM 1620 N N . ARG A 1 201 ? 14.103 8.670 -5.979 1.00 83.69 201 ARG A N 1
ATOM 1621 C CA . ARG A 1 201 ? 13.574 9.980 -6.389 1.00 83.69 201 ARG A CA 1
ATOM 1622 C C . ARG A 1 201 ? 12.114 9.927 -6.839 1.00 83.69 201 ARG A C 1
ATOM 1624 O O . ARG A 1 201 ? 11.530 11.001 -6.993 1.00 83.69 201 ARG A O 1
ATOM 1631 N N . MET A 1 202 ? 11.528 8.747 -7.058 1.00 78.62 202 MET A N 1
ATOM 1632 C CA . MET A 1 202 ? 10.173 8.605 -7.608 1.00 78.62 202 MET A CA 1
ATOM 1633 C C . MET A 1 202 ? 9.055 8.878 -6.593 1.00 78.62 202 MET A C 1
ATOM 1635 O O . MET A 1 202 ? 7.919 9.110 -7.004 1.00 78.62 202 MET A O 1
ATOM 1639 N N . GLY A 1 203 ? 9.333 8.876 -5.290 1.00 81.88 203 GLY A N 1
ATOM 1640 C CA . GLY A 1 203 ? 8.309 9.139 -4.285 1.00 81.88 203 GLY A CA 1
ATOM 1641 C C . GLY A 1 203 ? 8.819 9.064 -2.849 1.00 81.88 203 GLY A C 1
ATOM 1642 O O . GLY A 1 203 ? 9.984 8.737 -2.630 1.00 81.88 203 GLY A O 1
ATOM 1643 N N . PRO A 1 204 ? 7.953 9.388 -1.878 1.00 85.06 204 PRO A N 1
ATOM 1644 C CA . PRO A 1 204 ? 8.258 9.210 -0.467 1.00 85.06 204 PRO A CA 1
ATOM 1645 C C . PRO A 1 204 ? 8.421 7.726 -0.112 1.00 85.06 204 PRO A C 1
ATOM 1647 O O . PRO A 1 204 ? 7.700 6.870 -0.625 1.00 85.06 204 PRO A O 1
ATOM 1650 N N . ASP A 1 205 ? 9.333 7.447 0.818 1.00 84.50 205 ASP A N 1
ATOM 1651 C CA . ASP A 1 205 ? 9.533 6.118 1.390 1.00 84.50 205 ASP A CA 1
ATOM 1652 C C . ASP A 1 205 ? 8.641 5.933 2.626 1.00 84.50 205 ASP A C 1
ATOM 1654 O O . ASP A 1 205 ? 8.940 6.417 3.722 1.00 84.50 205 ASP A O 1
ATOM 1658 N N . PHE A 1 206 ? 7.526 5.220 2.459 1.00 84.81 206 PHE A N 1
ATOM 1659 C CA . PHE A 1 206 ? 6.623 4.900 3.567 1.00 84.81 206 PHE A CA 1
ATOM 1660 C C . PHE A 1 206 ? 7.210 3.872 4.548 1.00 84.81 206 PHE A C 1
ATOM 1662 O O . PHE A 1 206 ? 6.689 3.746 5.659 1.00 84.81 206 PHE A O 1
ATOM 1669 N N . GLY A 1 207 ? 8.323 3.207 4.212 1.00 80.12 207 GLY A N 1
ATOM 1670 C CA . GLY A 1 207 ? 9.102 2.382 5.138 1.00 80.12 207 GLY A CA 1
ATOM 1671 C C . GLY A 1 207 ? 9.629 3.174 6.340 1.00 80.12 207 GLY A C 1
ATOM 1672 O O . GLY A 1 207 ? 9.738 2.625 7.436 1.00 80.12 207 GLY A O 1
ATOM 1673 N N . GLN A 1 208 ? 9.813 4.493 6.204 1.00 87.12 208 GLN A N 1
ATOM 1674 C CA . GLN A 1 208 ? 10.180 5.400 7.304 1.00 87.12 208 GLN A CA 1
ATOM 1675 C C . GLN A 1 208 ? 9.152 5.415 8.452 1.00 87.12 208 GLN A C 1
ATOM 1677 O O . GLN A 1 208 ? 9.481 5.763 9.591 1.00 87.12 208 GLN A O 1
ATOM 1682 N N . LEU A 1 209 ? 7.906 4.992 8.203 1.00 84.75 209 LEU A N 1
ATOM 1683 C CA . LEU A 1 209 ? 6.905 4.815 9.259 1.00 84.75 209 LEU A CA 1
ATOM 1684 C C . LEU A 1 209 ? 7.274 3.692 10.236 1.00 84.75 209 LEU A C 1
ATOM 1686 O O . LEU A 1 209 ? 6.842 3.730 11.391 1.00 84.75 209 LEU A O 1
ATOM 1690 N N . HIS A 1 210 ? 8.098 2.727 9.821 1.00 84.62 210 HIS A N 1
ATOM 1691 C CA . HIS A 1 210 ? 8.612 1.698 10.719 1.00 84.62 210 HIS A CA 1
ATOM 1692 C C . HIS A 1 210 ? 9.467 2.308 11.837 1.00 84.62 210 HIS A C 1
ATOM 1694 O O . HIS A 1 210 ? 9.321 1.928 12.998 1.00 84.62 210 HIS A O 1
ATOM 1700 N N . ASP A 1 211 ? 10.275 3.328 11.541 1.00 85.81 211 ASP A N 1
ATOM 1701 C CA . ASP A 1 211 ? 11.051 4.028 12.569 1.00 85.81 211 ASP A CA 1
ATOM 1702 C C . ASP A 1 211 ? 10.144 4.764 13.564 1.00 85.81 211 ASP A C 1
ATOM 1704 O O . ASP A 1 211 ? 10.406 4.772 14.770 1.00 85.81 211 ASP A O 1
ATOM 1708 N N . ALA A 1 212 ? 9.041 5.346 13.085 1.00 89.00 212 ALA A N 1
ATOM 1709 C CA . ALA A 1 212 ? 8.030 5.959 13.945 1.00 89.00 212 ALA A CA 1
ATOM 1710 C C . ALA A 1 212 ? 7.340 4.916 14.843 1.00 89.00 212 ALA A C 1
ATOM 1712 O O . ALA A 1 212 ? 7.086 5.172 16.024 1.00 89.00 212 ALA A O 1
ATOM 1713 N N . PHE A 1 213 ? 7.088 3.717 14.316 1.00 86.75 213 PHE A N 1
ATOM 1714 C CA . PHE A 1 213 ? 6.603 2.579 15.094 1.00 86.75 213 PHE A CA 1
ATOM 1715 C C . PHE A 1 213 ? 7.612 2.138 16.164 1.00 86.75 213 PHE A C 1
ATOM 1717 O O . PHE A 1 213 ? 7.221 1.970 17.320 1.00 86.75 213 PHE A O 1
ATOM 1724 N N . LEU A 1 214 ? 8.904 2.028 15.838 1.00 85.44 214 LEU A N 1
ATOM 1725 C CA . LEU A 1 214 ? 9.951 1.694 16.815 1.00 85.44 214 LEU A CA 1
ATOM 1726 C C . LEU A 1 214 ? 10.048 2.739 17.938 1.00 85.44 214 LEU A C 1
ATOM 1728 O O . LEU A 1 214 ? 10.282 2.388 19.096 1.00 85.44 214 LEU A O 1
ATOM 1732 N N . ARG A 1 215 ? 9.792 4.014 17.622 1.00 91.75 215 ARG A N 1
ATOM 1733 C CA . ARG A 1 215 ? 9.672 5.118 18.592 1.00 91.75 215 ARG A CA 1
ATOM 1734 C C . ARG A 1 215 ? 8.339 5.147 19.356 1.00 91.75 215 ARG A C 1
ATOM 1736 O O . ARG A 1 215 ? 8.128 6.060 20.151 1.00 91.75 215 ARG A O 1
ATOM 1743 N N . LYS A 1 216 ? 7.460 4.158 19.154 1.00 91.25 216 LYS A N 1
ATOM 1744 C CA . LYS A 1 216 ? 6.123 4.040 19.769 1.00 91.25 216 LYS A CA 1
ATOM 1745 C C . LYS A 1 216 ? 5.158 5.179 19.430 1.00 91.25 216 LYS A C 1
ATOM 1747 O O . LYS A 1 216 ? 4.170 5.390 20.130 1.00 91.25 216 LYS A O 1
ATOM 1752 N N . GLU A 1 217 ? 5.394 5.901 18.336 1.00 92.00 217 GLU A N 1
ATOM 1753 C CA . GLU A 1 217 ? 4.530 7.018 17.927 1.00 92.00 217 GLU A CA 1
ATOM 1754 C C . GLU A 1 217 ? 3.135 6.540 17.483 1.00 92.00 217 GLU A C 1
ATOM 1756 O O . GLU A 1 217 ? 2.170 7.297 17.552 1.00 92.00 217 GLU A O 1
ATOM 1761 N N . PHE A 1 218 ? 3.005 5.263 17.102 1.00 91.94 218 PHE A N 1
ATOM 1762 C CA . PHE A 1 218 ? 1.735 4.637 16.728 1.00 91.94 218 PHE A CA 1
ATOM 1763 C C . PHE A 1 218 ? 0.870 4.186 17.918 1.00 91.94 218 PHE A C 1
ATOM 1765 O O . PHE A 1 218 ? -0.317 3.953 17.715 1.00 91.94 218 PHE A O 1
ATOM 1772 N N . ASP A 1 219 ? 1.387 4.107 19.152 1.00 92.62 219 ASP A N 1
ATOM 1773 C CA . ASP A 1 219 ? 0.672 3.492 20.291 1.00 92.62 219 ASP A CA 1
ATOM 1774 C C . ASP A 1 219 ? -0.637 4.206 20.666 1.00 92.62 219 ASP A C 1
ATOM 1776 O O . ASP A 1 219 ? -1.583 3.590 21.164 1.00 92.62 219 ASP A O 1
ATOM 1780 N N . GLU A 1 220 ? -0.715 5.523 20.468 1.00 93.19 220 GLU A N 1
ATOM 1781 C CA . GLU A 1 220 ? -1.964 6.266 20.660 1.00 93.19 220 GLU A CA 1
ATOM 1782 C C . GLU A 1 220 ? -2.969 5.955 19.546 1.00 93.19 220 GLU A C 1
ATOM 1784 O O . GLU A 1 220 ? -4.102 5.571 19.838 1.00 93.19 220 GLU A O 1
ATOM 1789 N N . ALA A 1 221 ? -2.541 6.055 18.284 1.00 94.50 221 ALA A N 1
ATOM 1790 C CA . ALA A 1 221 ? -3.378 5.764 17.124 1.00 94.50 221 ALA A CA 1
ATOM 1791 C C . ALA A 1 221 ? -3.890 4.314 17.149 1.00 94.50 221 ALA A C 1
ATOM 1793 O O . ALA A 1 221 ? -5.062 4.065 16.886 1.00 94.50 221 ALA A O 1
ATOM 1794 N N . ALA A 1 222 ? -3.043 3.368 17.553 1.00 93.62 222 ALA A N 1
ATOM 1795 C CA . ALA A 1 222 ? -3.358 1.951 17.666 1.00 93.62 222 ALA A CA 1
ATOM 1796 C C . ALA A 1 222 ? -4.455 1.663 18.693 1.00 93.62 222 ALA A C 1
ATOM 1798 O O . ALA A 1 222 ? -5.392 0.928 18.400 1.00 93.62 222 ALA A O 1
ATOM 1799 N N . ARG A 1 223 ? -4.391 2.278 19.880 1.00 93.94 223 ARG A N 1
ATOM 1800 C CA . ARG A 1 223 ? -5.435 2.129 20.915 1.00 93.94 223 ARG A CA 1
ATOM 1801 C C . ARG A 1 223 ? -6.792 2.673 20.465 1.00 93.94 223 ARG A C 1
ATOM 1803 O O . ARG A 1 223 ? -7.839 2.161 20.874 1.00 93.94 223 ARG A O 1
ATOM 1810 N N . LEU A 1 224 ? -6.772 3.720 19.644 1.00 94.44 224 LEU A N 1
ATOM 1811 C CA . LEU A 1 224 ? -7.969 4.309 19.048 1.00 94.44 224 LEU A CA 1
ATOM 1812 C C . LEU A 1 224 ? -8.516 3.431 17.909 1.00 94.44 224 LEU A C 1
ATOM 1814 O O . LEU A 1 224 ? -9.728 3.266 17.815 1.00 94.44 224 LEU A O 1
ATOM 1818 N N . ALA A 1 225 ? -7.629 2.844 17.099 1.00 94.81 225 ALA A N 1
ATOM 1819 C CA . ALA A 1 225 ? -7.943 1.999 15.943 1.00 94.81 225 ALA A CA 1
ATOM 1820 C C . ALA A 1 225 ? -8.407 0.582 16.303 1.00 94.81 225 ALA A C 1
ATOM 1822 O O . ALA A 1 225 ? -9.116 -0.058 15.531 1.00 94.81 225 ALA A O 1
ATOM 1823 N N . GLU A 1 226 ? -8.002 0.086 17.466 1.00 94.06 226 GLU A N 1
ATOM 1824 C CA . GLU A 1 226 ? -8.373 -1.229 17.965 1.00 94.06 226 GLU A CA 1
ATOM 1825 C C . GLU A 1 226 ? -9.912 -1.358 18.063 1.00 94.06 226 GLU A C 1
ATOM 1827 O O . GLU A 1 226 ? -10.561 -0.521 18.709 1.00 94.06 226 GLU A O 1
ATOM 1832 N N . PRO A 1 227 ? -10.525 -2.369 17.416 1.00 92.50 227 PRO A N 1
ATOM 1833 C CA . PRO A 1 227 ? -11.964 -2.380 17.182 1.00 92.50 227 PRO A CA 1
ATOM 1834 C C . PRO A 1 227 ? -12.815 -3.013 18.297 1.00 92.50 227 PRO A C 1
ATOM 1836 O O . PRO A 1 227 ? -14.044 -3.088 18.152 1.00 92.50 227 PRO A O 1
ATOM 1839 N N . SER A 1 228 ? -12.225 -3.483 19.400 1.00 88.75 228 SER A N 1
ATOM 1840 C CA . SER A 1 228 ? -12.982 -4.012 20.540 1.00 88.75 228 SER A CA 1
ATOM 1841 C C . SER A 1 228 ? -13.868 -2.947 21.180 1.00 88.75 228 SER A C 1
ATOM 1843 O O . SER A 1 228 ? -13.668 -1.738 21.052 1.00 88.75 228 SER A O 1
ATOM 1845 N N . GLY A 1 229 ? -14.915 -3.405 21.868 1.00 85.31 229 GLY A N 1
ATOM 1846 C CA . GLY A 1 229 ? -15.906 -2.518 22.482 1.00 85.31 229 GLY A CA 1
ATOM 1847 C C . GLY A 1 229 ? -16.872 -1.870 21.483 1.00 85.31 229 GLY A C 1
ATOM 1848 O O . GLY A 1 229 ? -17.629 -0.982 21.859 1.00 85.31 229 GLY A O 1
ATOM 1849 N N . GLY A 1 230 ? -16.868 -2.300 20.216 1.00 86.75 230 GLY A N 1
ATOM 1850 C CA . GLY A 1 230 ? -17.858 -1.876 19.225 1.00 86.75 230 GLY A CA 1
ATOM 1851 C C . GLY A 1 230 ? -17.689 -0.437 18.727 1.00 86.75 230 GLY A C 1
ATOM 1852 O O . GLY A 1 230 ? -18.643 0.111 18.172 1.00 86.75 230 GLY A O 1
ATOM 1853 N N . LYS A 1 231 ? -16.496 0.159 18.878 1.00 90.75 231 LYS A N 1
ATOM 1854 C CA . LYS A 1 231 ? -16.181 1.554 18.497 1.00 90.75 231 LYS A CA 1
ATOM 1855 C C . LYS A 1 231 ? -16.504 1.886 17.037 1.00 90.75 231 LYS A C 1
ATOM 1857 O O . LYS A 1 231 ? -16.841 3.028 16.741 1.00 90.75 231 LYS A O 1
ATOM 1862 N N . PHE A 1 232 ? -16.421 0.888 16.160 1.00 93.19 232 PHE A N 1
ATOM 1863 C CA . PHE A 1 232 ? -16.655 1.007 14.719 1.00 93.19 232 PHE A CA 1
ATOM 1864 C C . PHE A 1 232 ? -17.906 0.250 14.249 1.00 93.19 232 PHE A C 1
ATOM 1866 O O . PHE A 1 232 ? -18.037 -0.098 13.079 1.00 93.19 232 PHE A O 1
ATOM 1873 N N . THR A 1 233 ? -18.838 -0.045 15.161 1.00 90.25 233 THR A N 1
ATOM 1874 C CA . THR A 1 233 ? -20.081 -0.740 14.802 1.00 90.25 233 THR A CA 1
ATOM 1875 C C . THR A 1 233 ? -20.912 0.133 13.866 1.00 90.25 233 THR A C 1
ATOM 1877 O O . THR A 1 233 ? -21.421 1.175 14.277 1.00 90.25 233 THR A O 1
ATOM 1880 N N . TYR A 1 234 ? -21.104 -0.322 12.627 1.00 87.62 234 TYR A N 1
ATOM 1881 C CA . TYR A 1 234 ? -2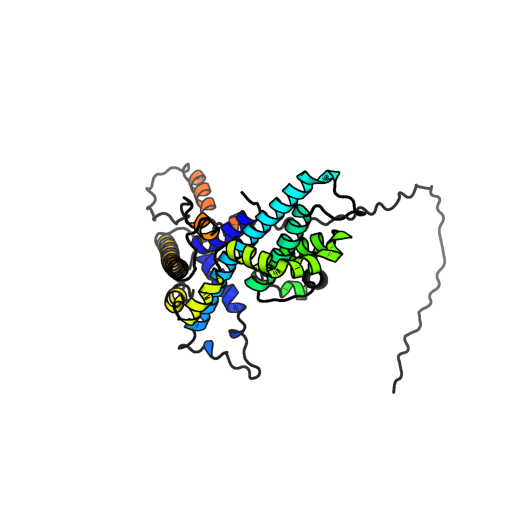1.846 0.414 11.605 1.00 87.62 234 TYR A CA 1
ATOM 1882 C C . TYR A 1 234 ? -23.070 -0.388 11.120 1.00 87.62 234 TYR A C 1
ATOM 1884 O O . TYR A 1 234 ? -22.983 -1.162 10.166 1.00 87.62 234 TYR A O 1
ATOM 1892 N N . PRO A 1 235 ? -24.231 -0.272 11.792 1.00 84.62 235 PRO A N 1
ATOM 1893 C CA . PRO A 1 235 ? -25.417 -1.088 11.514 1.00 84.62 235 PRO A CA 1
ATOM 1894 C C . PRO A 1 235 ? -26.206 -0.605 10.280 1.00 84.62 235 PRO A C 1
ATOM 1896 O O . PRO A 1 235 ? -27.385 -0.266 10.383 1.00 84.62 235 PRO A O 1
ATOM 1899 N N . TYR A 1 236 ? -25.582 -0.602 9.099 1.00 76.06 236 TYR A N 1
ATOM 1900 C CA . TYR A 1 236 ? -26.197 -0.120 7.852 1.00 76.06 236 TYR A CA 1
ATOM 1901 C C . TYR A 1 236 ? -27.416 -0.944 7.401 1.00 76.06 236 TYR A C 1
ATOM 1903 O O . TYR A 1 236 ? -28.308 -0.425 6.734 1.00 76.06 236 TYR A O 1
ATOM 1911 N N . SER A 1 237 ? -27.477 -2.227 7.772 1.00 73.56 237 SER A N 1
ATOM 1912 C CA . SER A 1 237 ? -28.584 -3.136 7.446 1.00 73.56 237 SER A CA 1
ATOM 1913 C C . SER A 1 237 ? -29.808 -2.961 8.352 1.00 73.56 237 SER A C 1
ATOM 1915 O O . SER A 1 237 ? -30.883 -3.478 8.045 1.00 73.56 237 SER A O 1
ATOM 1917 N N . LYS A 1 238 ? -29.674 -2.236 9.471 1.00 79.44 238 LYS A N 1
ATOM 1918 C CA . LYS A 1 238 ? -30.771 -1.990 10.413 1.00 79.44 238 LYS A CA 1
ATOM 1919 C C . LYS A 1 238 ? -31.549 -0.733 10.023 1.00 79.44 238 LYS A C 1
ATOM 1921 O O . LYS A 1 238 ? -31.025 0.200 9.417 1.00 79.44 238 LYS A O 1
ATOM 1926 N N . ARG A 1 239 ? -32.828 -0.686 10.410 1.00 76.06 239 ARG A N 1
ATOM 1927 C CA . ARG A 1 239 ? -33.677 0.499 10.218 1.00 76.06 239 ARG A CA 1
ATOM 1928 C C . ARG A 1 239 ? -33.032 1.711 10.898 1.00 76.06 239 ARG A C 1
ATOM 1930 O O . ARG A 1 239 ? -32.735 1.646 12.088 1.00 76.06 239 ARG A O 1
ATOM 1937 N N . ARG A 1 240 ? -32.891 2.835 10.180 1.00 73.38 240 ARG A N 1
ATOM 1938 C CA . ARG A 1 240 ? -32.460 4.099 10.796 1.00 73.38 240 ARG A CA 1
ATOM 1939 C C . ARG A 1 240 ? -33.475 4.555 11.843 1.00 73.38 240 ARG A C 1
ATOM 1941 O O . ARG A 1 240 ? -34.598 4.933 11.518 1.00 73.38 240 ARG A O 1
ATOM 1948 N N . THR A 1 241 ? -33.041 4.504 13.092 1.00 85.00 241 THR A N 1
ATOM 1949 C CA . THR A 1 241 ? -33.604 5.197 14.253 1.00 85.00 241 THR A CA 1
ATOM 1950 C C . THR A 1 241 ? -32.601 6.255 14.709 1.00 85.00 241 THR A C 1
ATOM 1952 O O . THR A 1 241 ? -31.438 6.200 14.300 1.00 85.00 241 THR A O 1
ATOM 1955 N N . LYS A 1 242 ? -33.015 7.181 15.582 1.00 85.19 242 LYS A N 1
ATOM 1956 C CA . LYS A 1 242 ? -32.101 8.147 16.214 1.00 85.19 242 LYS A CA 1
ATOM 1957 C C . LYS A 1 242 ? -30.860 7.452 16.793 1.00 85.19 242 LYS A C 1
ATOM 1959 O O . LYS A 1 242 ? -29.743 7.771 16.417 1.00 85.19 242 LYS A O 1
ATOM 1964 N N . GLU A 1 243 ? -31.069 6.387 17.567 1.00 86.25 243 GLU A N 1
ATOM 1965 C CA . GLU A 1 243 ? -29.996 5.577 18.162 1.00 86.25 243 GLU A CA 1
ATOM 1966 C C . GLU A 1 243 ? -29.055 4.937 17.126 1.00 86.25 243 GLU A C 1
ATOM 1968 O O . GLU A 1 243 ? -27.837 4.892 17.313 1.00 86.25 243 GLU A O 1
ATOM 1973 N N . THR A 1 244 ? -29.609 4.442 16.014 1.00 85.88 244 THR A N 1
ATOM 1974 C CA . THR A 1 244 ? -28.826 3.814 14.937 1.00 85.88 244 THR A CA 1
ATOM 1975 C C . THR A 1 244 ? -27.976 4.860 14.214 1.00 85.88 244 THR A C 1
ATOM 1977 O O . THR A 1 244 ? -26.804 4.614 13.937 1.00 85.88 244 THR A O 1
ATOM 1980 N N . VAL A 1 245 ? -28.541 6.042 13.944 1.00 86.31 245 VAL A N 1
ATOM 1981 C CA . VAL A 1 245 ? -27.831 7.169 13.318 1.00 86.31 245 VAL A CA 1
ATOM 1982 C C . VAL A 1 245 ? -26.739 7.717 14.228 1.00 86.31 245 VAL A C 1
ATOM 1984 O O . VAL A 1 245 ? -25.613 7.891 13.768 1.00 86.31 245 VAL A O 1
ATOM 1987 N N . ASP A 1 246 ? -27.023 7.900 15.514 1.00 88.06 246 ASP A N 1
ATOM 1988 C CA . ASP A 1 246 ? -26.032 8.353 16.493 1.00 88.06 246 ASP A CA 1
ATOM 1989 C C . ASP A 1 246 ? -24.883 7.345 16.631 1.00 88.06 246 ASP A C 1
ATOM 1991 O O . ASP A 1 246 ? -23.725 7.718 16.806 1.00 88.06 246 ASP A O 1
ATOM 1995 N N . THR A 1 247 ? -25.168 6.048 16.503 1.00 89.94 247 THR A N 1
ATOM 1996 C CA . THR A 1 247 ? -24.135 5.003 16.502 1.00 89.94 247 THR A CA 1
ATOM 1997 C C . THR A 1 247 ? -23.263 5.054 15.247 1.00 89.94 247 THR A C 1
ATOM 1999 O O . THR A 1 247 ? -22.042 5.044 15.377 1.00 89.94 247 THR A O 1
ATOM 2002 N N . MET A 1 248 ? -23.855 5.203 14.056 1.00 88.75 248 MET A N 1
ATOM 2003 C CA . MET A 1 248 ? -23.099 5.376 12.805 1.00 88.75 248 MET A CA 1
ATOM 2004 C C . MET A 1 248 ? -22.216 6.630 12.839 1.00 88.75 248 MET A C 1
ATOM 2006 O O . MET A 1 248 ? -21.033 6.555 12.524 1.00 88.75 248 MET A O 1
ATOM 2010 N N . ARG A 1 249 ? -22.753 7.765 13.302 1.00 90.94 249 ARG A N 1
ATOM 2011 C CA . ARG A 1 249 ? -22.000 9.026 13.421 1.00 90.94 249 ARG A CA 1
ATOM 2012 C C . ARG A 1 249 ? -20.866 8.940 14.442 1.00 90.94 249 ARG A C 1
ATOM 2014 O O . ARG A 1 249 ? -19.796 9.487 14.201 1.00 90.94 249 ARG A O 1
ATOM 2021 N N . ARG A 1 250 ? -21.066 8.238 15.565 1.00 92.75 250 ARG A N 1
ATOM 2022 C CA . ARG A 1 250 ? -19.988 7.970 16.535 1.00 92.75 250 ARG A CA 1
ATOM 2023 C C . ARG A 1 250 ? -18.881 7.108 15.932 1.00 92.75 250 ARG A C 1
ATOM 2025 O O . ARG A 1 250 ? -17.714 7.408 16.153 1.00 92.75 250 ARG A O 1
ATOM 2032 N N . ALA A 1 251 ? -19.234 6.079 15.164 1.00 93.69 251 ALA A N 1
ATOM 2033 C CA . ALA A 1 251 ? -18.256 5.245 14.471 1.00 93.69 251 ALA A CA 1
ATOM 2034 C C . ALA A 1 251 ? -17.451 6.048 13.432 1.00 93.69 251 ALA A C 1
ATOM 2036 O O . ALA A 1 251 ? -16.230 5.923 13.387 1.00 93.69 251 ALA A O 1
ATOM 2037 N N . GLU A 1 252 ? -18.113 6.917 12.659 1.00 93.81 252 GLU A N 1
ATOM 2038 C CA . GLU A 1 252 ? -17.463 7.847 11.720 1.00 93.81 252 GLU A CA 1
ATOM 2039 C C . GLU A 1 252 ? -16.515 8.818 12.448 1.00 93.81 252 GLU A C 1
ATOM 2041 O O . GLU A 1 252 ? -15.361 8.961 12.056 1.00 93.81 252 GLU A O 1
ATOM 2046 N N . ALA A 1 253 ? -16.948 9.421 13.561 1.00 94.00 253 ALA A N 1
ATOM 2047 C CA . ALA A 1 253 ? -16.107 10.325 14.350 1.00 94.00 253 ALA A CA 1
ATOM 2048 C C . ALA A 1 253 ? -14.884 9.621 14.966 1.00 94.00 253 ALA A C 1
ATOM 2050 O O . ALA A 1 253 ? -13.789 10.181 14.982 1.00 94.00 253 ALA A O 1
ATOM 2051 N N . ASN A 1 254 ? -15.047 8.384 15.449 1.00 95.50 254 ASN A N 1
ATOM 2052 C CA . ASN A 1 254 ? -13.930 7.579 15.950 1.00 95.50 254 ASN A CA 1
ATOM 2053 C C . ASN A 1 254 ? -12.910 7.293 14.841 1.00 95.50 254 ASN A C 1
ATOM 2055 O O . ASN A 1 254 ? -11.706 7.386 15.079 1.00 95.50 254 ASN A O 1
ATOM 2059 N N . LEU A 1 255 ? -13.386 6.977 13.634 1.00 95.56 255 LEU A N 1
ATOM 2060 C CA . LEU A 1 255 ? -12.534 6.740 12.471 1.00 95.56 255 LEU A CA 1
ATOM 2061 C C . LEU A 1 255 ? -11.748 8.001 12.080 1.00 95.56 255 LEU A C 1
ATOM 2063 O O . LEU A 1 255 ? -10.549 7.920 11.817 1.00 95.56 255 LEU A O 1
ATOM 2067 N N . ASP A 1 256 ? -12.385 9.170 12.132 1.00 94.81 256 ASP A N 1
ATOM 2068 C CA . ASP A 1 256 ? -11.737 10.453 11.837 1.00 94.81 256 ASP A CA 1
ATOM 2069 C C . ASP A 1 256 ? -10.621 10.786 12.831 1.00 94.81 256 ASP A C 1
ATOM 2071 O O . ASP A 1 256 ? -9.552 11.251 12.435 1.00 94.81 256 ASP A O 1
ATOM 2075 N N . ILE A 1 257 ? -10.822 10.485 14.117 1.00 96.06 257 ILE A N 1
ATOM 2076 C CA . ILE A 1 257 ? -9.787 10.659 15.146 1.00 96.06 257 ILE A CA 1
ATOM 2077 C C . ILE A 1 257 ? -8.573 9.764 14.851 1.00 96.06 257 ILE A C 1
ATOM 2079 O O . ILE A 1 257 ? -7.430 10.210 14.979 1.00 96.06 257 ILE A O 1
ATOM 2083 N N . VAL A 1 258 ? -8.806 8.513 14.444 1.00 96.75 258 VAL A N 1
ATOM 2084 C CA . VAL A 1 258 ? -7.734 7.574 14.083 1.00 96.75 258 VAL A CA 1
ATOM 2085 C C . VAL A 1 258 ? -6.939 8.097 12.888 1.00 96.75 258 VAL A C 1
ATOM 2087 O O . VAL A 1 258 ? -5.713 8.204 12.970 1.00 96.75 258 VAL A O 1
ATOM 2090 N N . TRP A 1 259 ? -7.615 8.475 11.802 1.00 95.88 259 TRP A N 1
ATOM 2091 C CA . TRP A 1 259 ? -6.942 8.963 10.597 1.00 95.88 259 TRP A CA 1
ATOM 2092 C C . TRP A 1 259 ? -6.232 10.294 10.805 1.00 95.88 259 TRP A C 1
ATOM 2094 O O . TRP A 1 259 ? -5.121 10.450 10.308 1.00 95.88 259 TRP A O 1
ATOM 2104 N N . ALA A 1 260 ? -6.777 11.203 11.616 1.00 95.75 260 ALA A N 1
ATOM 2105 C CA . ALA A 1 260 ? -6.084 12.438 11.980 1.00 95.75 260 ALA A CA 1
ATOM 2106 C C . ALA A 1 260 ? -4.728 12.159 12.653 1.00 95.75 260 ALA A C 1
ATOM 2108 O O . ALA A 1 260 ? -3.737 12.836 12.369 1.00 95.75 260 ALA A O 1
ATOM 2109 N N . LYS A 1 261 ? -4.654 11.132 13.511 1.00 96.31 261 LYS A N 1
ATOM 2110 C CA . LYS A 1 261 ? -3.396 10.708 14.142 1.00 96.31 261 LYS A CA 1
ATOM 2111 C C . LYS A 1 261 ? -2.441 10.057 13.146 1.00 96.31 261 LYS A C 1
ATOM 2113 O O . LYS A 1 261 ? -1.257 10.382 13.158 1.00 96.31 261 LYS A O 1
ATOM 2118 N N . ILE A 1 262 ? -2.936 9.185 12.270 1.00 95.69 262 ILE A N 1
ATOM 2119 C CA . ILE A 1 262 ? -2.120 8.563 11.213 1.00 95.69 262 ILE A CA 1
ATOM 2120 C C . ILE A 1 262 ? -1.535 9.634 10.288 1.00 95.69 262 ILE A C 1
ATOM 2122 O O . ILE A 1 262 ? -0.343 9.601 9.987 1.00 95.69 262 ILE A O 1
ATOM 2126 N N . ASP A 1 263 ? -2.342 10.612 9.884 1.00 95.06 263 ASP A N 1
ATOM 2127 C CA . ASP A 1 263 ? -1.922 11.708 9.011 1.00 95.06 263 ASP A CA 1
ATOM 2128 C C . ASP A 1 263 ? -0.869 12.581 9.694 1.00 95.06 263 ASP A C 1
ATOM 2130 O O . ASP A 1 263 ? 0.142 12.924 9.080 1.00 95.06 263 ASP A O 1
ATOM 2134 N N . GLN A 1 264 ? -1.035 12.864 10.989 1.00 95.25 264 GLN A N 1
ATOM 2135 C CA . GLN A 1 264 ? -0.028 13.564 11.786 1.00 95.25 264 GLN A CA 1
ATOM 2136 C C . GLN A 1 264 ? 1.302 12.795 11.843 1.00 95.25 264 GLN A C 1
ATOM 2138 O O . GLN A 1 264 ? 2.361 13.386 11.626 1.00 95.25 264 GLN A O 1
ATOM 2143 N N . ILE A 1 265 ? 1.261 11.488 12.126 1.00 94.88 265 ILE A N 1
ATOM 2144 C CA . ILE A 1 265 ? 2.459 10.635 12.187 1.00 94.88 265 ILE A CA 1
ATOM 2145 C C . ILE A 1 265 ? 3.139 10.582 10.815 1.00 94.88 265 ILE A C 1
ATOM 2147 O O . ILE A 1 265 ? 4.362 10.711 10.738 1.00 94.88 265 ILE A O 1
ATOM 2151 N N . THR A 1 266 ? 2.355 10.448 9.745 1.00 93.75 266 THR A N 1
ATOM 2152 C CA . THR A 1 266 ? 2.851 10.359 8.366 1.00 93.75 266 THR A CA 1
ATOM 2153 C C . THR A 1 266 ? 3.552 11.642 7.954 1.00 93.75 266 THR A C 1
ATOM 2155 O O . THR A 1 266 ? 4.720 11.598 7.580 1.00 93.75 266 THR A O 1
ATOM 2158 N N . LYS A 1 267 ? 2.901 12.797 8.122 1.00 93.50 267 LYS A N 1
ATOM 2159 C CA . LYS A 1 267 ? 3.491 14.105 7.799 1.00 93.50 267 LYS A CA 1
ATOM 2160 C C . LYS A 1 267 ? 4.765 14.397 8.585 1.00 93.50 267 LYS A C 1
ATOM 2162 O O . LYS A 1 267 ? 5.682 15.016 8.061 1.00 93.50 267 LYS A O 1
ATOM 2167 N N . LYS A 1 268 ? 4.820 13.967 9.848 1.00 94.81 268 LYS A N 1
ATOM 2168 C CA . LYS A 1 268 ? 5.981 14.184 10.716 1.00 94.81 268 LYS A CA 1
ATOM 2169 C C . LYS A 1 268 ? 7.187 13.332 10.308 1.00 94.81 268 LYS A C 1
ATOM 2171 O O . LYS A 1 268 ? 8.314 13.801 10.430 1.00 94.81 268 LYS A O 1
ATOM 2176 N N . ASN A 1 269 ? 6.962 12.077 9.919 1.00 93.12 269 ASN A N 1
ATOM 2177 C CA . ASN A 1 269 ? 8.034 11.085 9.800 1.00 93.12 269 ASN A CA 1
ATOM 2178 C C . ASN A 1 269 ? 8.430 10.762 8.355 1.00 93.12 269 ASN A C 1
ATOM 2180 O O . ASN A 1 269 ? 9.561 10.335 8.142 1.00 93.12 269 ASN A O 1
ATOM 2184 N N . VAL A 1 270 ? 7.535 10.951 7.383 1.00 90.62 270 VAL A N 1
ATOM 2185 C CA . VAL A 1 270 ? 7.800 10.617 5.980 1.00 90.62 270 VAL A CA 1
ATOM 2186 C C . VAL A 1 270 ? 8.375 11.831 5.256 1.00 90.62 270 VAL A C 1
ATOM 2188 O O . VAL A 1 270 ? 7.700 12.842 5.044 1.00 90.62 270 VAL A O 1
ATOM 2191 N N . THR A 1 271 ? 9.640 11.736 4.860 1.00 89.56 271 THR A N 1
ATOM 2192 C CA . THR A 1 271 ? 10.346 12.802 4.144 1.00 89.56 271 THR A CA 1
ATOM 2193 C C . THR A 1 271 ? 9.771 12.986 2.743 1.00 89.56 271 THR A C 1
ATOM 2195 O O . THR A 1 271 ? 9.619 12.012 2.007 1.00 89.56 271 THR A O 1
ATOM 2198 N N . GLY A 1 272 ? 9.474 14.230 2.359 1.00 86.38 272 GLY A N 1
ATOM 2199 C CA . GLY A 1 272 ? 8.889 14.535 1.049 1.00 86.38 272 GLY A CA 1
ATOM 2200 C C . GLY A 1 272 ? 7.446 14.046 0.891 1.00 86.38 272 GLY A C 1
ATOM 2201 O O . GLY A 1 272 ? 6.978 13.870 -0.232 1.00 86.38 272 GLY A O 1
ATOM 2202 N N . PHE A 1 273 ? 6.726 13.799 1.995 1.00 88.31 273 PHE A N 1
ATOM 2203 C CA . PHE A 1 273 ? 5.325 13.381 1.925 1.00 88.31 273 PHE A CA 1
ATOM 2204 C C . PHE A 1 273 ? 4.440 14.410 1.218 1.00 88.31 273 PHE A C 1
ATOM 2206 O O . PHE A 1 273 ? 3.567 14.010 0.459 1.00 88.31 273 PHE A O 1
ATOM 2213 N N . GLU A 1 274 ? 4.665 15.705 1.449 1.00 87.50 274 GLU A N 1
ATOM 2214 C CA . GLU A 1 274 ? 3.880 16.797 0.849 1.00 87.50 274 GLU A CA 1
ATOM 2215 C C . GLU A 1 274 ? 4.415 17.235 -0.532 1.00 87.50 274 GLU A C 1
ATOM 2217 O O . GLU A 1 274 ? 3.903 18.187 -1.118 1.00 87.50 274 GLU A O 1
ATOM 2222 N N . ASP A 1 275 ? 5.419 16.537 -1.079 1.00 85.38 275 ASP A N 1
ATOM 2223 C CA . ASP A 1 275 ? 5.923 16.788 -2.430 1.00 85.38 275 ASP A CA 1
ATOM 2224 C C . ASP A 1 275 ? 4.892 16.356 -3.487 1.00 85.38 275 ASP A C 1
ATOM 2226 O O . ASP A 1 275 ? 4.209 15.340 -3.337 1.00 85.38 275 ASP A O 1
ATOM 2230 N N . ASP A 1 276 ? 4.893 17.012 -4.651 1.00 80.00 276 ASP A N 1
ATOM 2231 C CA . ASP A 1 276 ? 4.039 16.652 -5.799 1.00 80.00 276 ASP A CA 1
ATOM 2232 C C . ASP A 1 276 ? 4.220 15.201 -6.289 1.00 80.00 276 ASP A C 1
ATOM 2234 O O . ASP A 1 276 ? 3.356 14.651 -6.979 1.00 80.00 276 ASP A O 1
ATOM 2238 N N . ARG A 1 277 ? 5.341 14.563 -5.935 1.00 82.00 277 ARG A N 1
ATOM 2239 C CA . ARG A 1 277 ? 5.675 13.164 -6.263 1.00 82.00 277 ARG A CA 1
ATOM 2240 C C . ARG A 1 277 ? 4.929 12.146 -5.397 1.00 82.00 277 ARG A C 1
ATOM 2242 O O . ARG A 1 277 ? 4.825 10.979 -5.778 1.00 82.00 277 ARG A O 1
ATOM 2249 N N . SER A 1 278 ? 4.409 12.573 -4.250 1.00 88.44 278 SER A N 1
ATOM 2250 C CA . SER A 1 278 ? 3.596 11.746 -3.366 1.00 88.44 278 SER A CA 1
ATOM 2251 C C . SER A 1 278 ? 2.188 11.616 -3.936 1.00 88.44 278 SER A C 1
ATOM 2253 O O . SER A 1 278 ? 1.361 12.528 -3.859 1.00 88.44 278 SER A O 1
ATOM 2255 N N . THR A 1 279 ? 1.896 10.457 -4.521 1.00 89.12 279 THR A N 1
ATOM 2256 C CA . THR A 1 279 ? 0.567 10.172 -5.075 1.00 89.12 279 THR A CA 1
ATOM 2257 C C . THR A 1 279 ? -0.475 10.124 -3.966 1.00 89.12 279 THR A C 1
ATOM 2259 O O . THR A 1 279 ? -1.577 10.638 -4.134 1.00 89.12 279 THR A O 1
ATOM 2262 N N . VAL A 1 280 ? -0.096 9.597 -2.798 1.00 89.88 280 VAL A N 1
ATOM 2263 C CA . VAL A 1 280 ? -0.944 9.581 -1.602 1.00 89.88 280 VAL A CA 1
ATOM 2264 C C . VAL A 1 280 ? -1.301 11.003 -1.175 1.00 89.88 280 VAL A C 1
ATOM 2266 O O . VAL A 1 280 ? -2.475 11.297 -0.969 1.00 89.88 280 VAL A O 1
ATOM 2269 N N . TYR A 1 281 ? -0.330 11.916 -1.088 1.00 91.31 281 TYR A N 1
ATOM 2270 C CA . TYR A 1 281 ? -0.616 13.302 -0.714 1.00 91.31 281 TYR A CA 1
ATOM 2271 C C . TYR A 1 281 ? -1.476 14.015 -1.754 1.00 91.31 281 TYR A C 1
ATOM 2273 O O . TYR A 1 281 ? -2.424 14.703 -1.380 1.00 91.31 281 TYR A O 1
ATOM 2281 N N . ARG A 1 282 ? -1.212 13.810 -3.049 1.00 90.25 282 ARG A N 1
ATOM 2282 C CA . ARG A 1 282 ? -2.037 14.368 -4.130 1.00 90.25 282 ARG A CA 1
ATOM 2283 C C . ARG A 1 282 ? -3.481 13.871 -4.052 1.00 90.25 282 ARG A C 1
ATOM 2285 O O . ARG A 1 282 ? -4.405 14.668 -4.184 1.00 90.25 282 ARG A O 1
ATOM 2292 N N . MET A 1 283 ? -3.668 12.575 -3.794 1.00 89.38 283 MET A N 1
ATOM 2293 C CA . MET A 1 283 ? -4.982 11.960 -3.599 1.00 89.38 283 MET A CA 1
ATOM 2294 C C . MET A 1 283 ? -5.695 12.565 -2.381 1.00 89.38 283 MET A C 1
ATOM 2296 O O . MET A 1 283 ? -6.850 12.971 -2.490 1.00 89.38 283 MET A O 1
ATOM 2300 N N . LEU A 1 284 ? -5.011 12.668 -1.237 1.00 89.00 284 LEU A N 1
ATOM 2301 C CA . LEU A 1 284 ? -5.583 13.190 0.011 1.00 89.00 284 LEU A CA 1
ATOM 2302 C C . LEU A 1 284 ? -5.845 14.701 -0.021 1.00 89.00 284 LEU A C 1
ATOM 2304 O O . LEU A 1 284 ? -6.764 15.170 0.644 1.00 89.00 284 LEU A O 1
ATOM 2308 N N . SER A 1 285 ? -5.061 15.454 -0.792 1.00 86.75 285 SER A N 1
ATOM 2309 C CA . SER A 1 285 ? -5.224 16.904 -0.974 1.00 86.75 285 SER A CA 1
ATOM 2310 C C . SER A 1 285 ? -6.314 17.259 -1.988 1.00 86.75 285 SER A C 1
ATOM 2312 O O . SER A 1 285 ? -6.677 18.428 -2.121 1.00 86.75 285 SER A O 1
ATOM 2314 N N . GLY A 1 286 ? -6.838 16.272 -2.720 1.00 79.88 286 GLY A N 1
ATOM 2315 C CA . GLY A 1 286 ? -7.948 16.465 -3.644 1.00 79.88 286 GLY A CA 1
ATOM 2316 C C . GLY A 1 286 ? -9.220 16.939 -2.934 1.00 79.88 286 GLY A C 1
ATOM 2317 O O . GLY A 1 286 ? -9.479 16.600 -1.781 1.00 79.88 286 GLY A O 1
ATOM 2318 N N . SER A 1 287 ? -10.067 17.693 -3.641 1.00 59.72 287 SER A N 1
ATOM 2319 C CA . SER A 1 287 ? -11.340 18.243 -3.143 1.00 59.72 287 SER A CA 1
ATOM 2320 C C . SER A 1 287 ? -12.456 17.192 -3.013 1.00 59.72 287 SER A C 1
ATOM 2322 O O . SER A 1 287 ? -13.608 17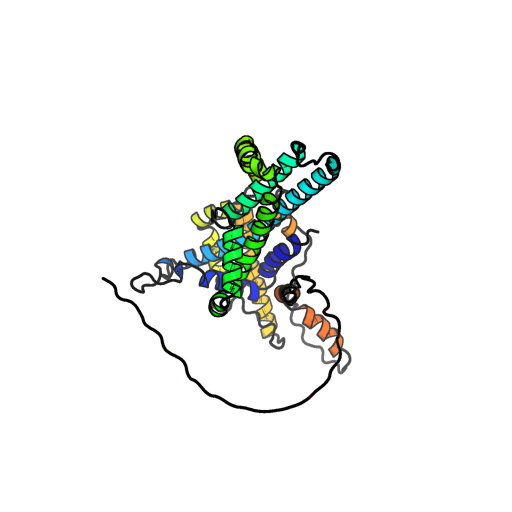.418 -3.393 1.00 59.72 287 SER A O 1
ATOM 2324 N N . ARG A 1 288 ? -12.137 16.012 -2.476 1.00 73.06 288 ARG A N 1
ATOM 2325 C CA . ARG A 1 288 ? -13.115 14.951 -2.246 1.00 73.06 288 ARG A CA 1
ATOM 2326 C C . ARG A 1 288 ? -13.818 15.181 -0.914 1.00 73.06 288 ARG A C 1
ATOM 2328 O O . ARG A 1 288 ? -13.199 15.201 0.143 1.00 73.06 288 ARG A O 1
ATOM 2335 N N . THR A 1 289 ? -15.140 15.308 -0.966 1.00 74.25 289 THR A N 1
ATOM 2336 C CA . THR A 1 289 ? -15.959 15.321 0.250 1.00 74.25 289 THR A CA 1
ATOM 2337 C C . THR A 1 289 ? -16.209 13.884 0.682 1.00 74.25 289 THR A C 1
ATOM 2339 O O . THR A 1 289 ? -16.803 13.112 -0.071 1.00 74.25 289 THR A O 1
ATOM 2342 N N . LEU A 1 290 ? -15.754 13.531 1.885 1.00 77.06 290 LEU A N 1
ATOM 2343 C CA . LEU A 1 290 ? -16.000 12.212 2.454 1.00 77.06 290 LEU A CA 1
ATOM 2344 C C . LEU A 1 290 ? -17.499 11.985 2.623 1.00 77.06 290 LEU A C 1
ATOM 2346 O O . LEU A 1 290 ? -18.248 12.863 3.066 1.00 77.06 290 LEU A O 1
ATOM 2350 N N . ARG A 1 291 ? -17.942 10.780 2.289 1.00 75.81 291 ARG A N 1
ATOM 2351 C CA . ARG A 1 291 ? -19.326 10.386 2.482 1.00 75.81 291 ARG A CA 1
ATOM 2352 C C . ARG A 1 291 ? -19.619 10.206 3.978 1.00 75.81 291 ARG A C 1
ATOM 2354 O O . ARG A 1 291 ? -18.897 9.491 4.666 1.00 75.81 291 ARG A O 1
ATOM 2361 N N . ARG A 1 292 ? -20.682 10.845 4.485 1.00 82.62 292 ARG A N 1
ATOM 2362 C CA . ARG A 1 292 ? -21.048 10.843 5.917 1.00 82.62 292 ARG A CA 1
ATOM 2363 C C . ARG A 1 292 ? -22.518 10.546 6.171 1.00 82.62 292 ARG A C 1
ATOM 2365 O O . ARG A 1 292 ? -23.376 10.833 5.329 1.00 82.62 292 ARG A O 1
ATOM 2372 N N . THR A 1 293 ? -22.820 10.025 7.359 1.00 81.25 293 THR A N 1
ATOM 2373 C CA . THR A 1 293 ? -24.198 9.825 7.813 1.00 81.25 293 THR A CA 1
ATOM 2374 C C . THR A 1 293 ? -24.832 11.170 8.185 1.00 81.25 293 THR A C 1
ATOM 2376 O O . THR A 1 293 ? -24.373 11.833 9.124 1.00 81.25 293 THR A O 1
ATOM 2379 N N . PRO A 1 294 ? -25.918 11.590 7.502 1.00 78.56 294 PRO A N 1
ATOM 2380 C CA . PRO A 1 294 ? -26.609 12.830 7.839 1.00 78.56 294 PRO A CA 1
ATOM 2381 C C . PRO A 1 294 ? -27.213 12.757 9.244 1.00 78.56 294 PRO A C 1
ATOM 2383 O O . PRO A 1 294 ? -27.507 11.674 9.755 1.00 78.56 294 PRO A O 1
ATOM 2386 N N . GLU A 1 295 ? -27.399 13.919 9.867 1.00 79.62 295 GLU A N 1
ATOM 2387 C CA . GLU A 1 295 ? -28.045 14.011 11.176 1.00 79.62 295 GLU A CA 1
ATOM 2388 C C . GLU A 1 295 ? -29.479 13.466 11.116 1.00 79.62 295 GLU A C 1
ATOM 2390 O O . GLU A 1 295 ? -30.164 13.576 10.093 1.00 79.62 295 GLU A O 1
ATOM 2395 N N . TRP A 1 296 ? -29.926 12.830 12.202 1.00 75.06 296 TRP A N 1
ATOM 2396 C CA . TRP A 1 296 ? -31.290 12.325 12.281 1.00 75.06 296 TRP A CA 1
ATOM 2397 C C . TRP A 1 296 ? -32.277 13.492 12.350 1.00 75.06 296 TRP A C 1
ATOM 2399 O O . TRP A 1 296 ? -32.312 14.231 13.329 1.00 75.06 296 TRP A O 1
ATOM 2409 N N . VAL A 1 297 ? -33.123 13.604 11.327 1.00 75.00 297 VAL A N 1
ATOM 2410 C CA . VAL A 1 297 ? -34.258 14.528 11.305 1.00 75.00 297 VAL A CA 1
ATOM 2411 C C . VAL A 1 297 ? -35.529 13.717 11.521 1.00 75.00 297 VAL A C 1
ATOM 2413 O O . VAL A 1 297 ? -35.784 12.750 10.796 1.00 75.00 297 VAL A O 1
ATOM 2416 N N . GLU A 1 298 ? -36.327 14.093 12.519 1.00 71.44 298 GLU A N 1
ATOM 2417 C CA . GLU A 1 298 ? -37.616 13.447 12.759 1.00 71.44 298 GLU A CA 1
ATOM 2418 C C . GLU A 1 298 ? -38.530 13.644 11.540 1.00 71.44 298 GLU A C 1
ATOM 2420 O O . GLU A 1 298 ? -38.681 14.770 11.058 1.00 71.44 298 GLU A O 1
ATOM 2425 N N . PRO A 1 299 ? -39.131 12.571 10.993 1.00 66.06 299 PRO A N 1
ATOM 2426 C CA . PRO A 1 299 ? -40.011 12.716 9.850 1.00 66.06 299 PRO A CA 1
ATOM 2427 C C . PRO A 1 299 ? -41.230 13.551 10.245 1.00 66.06 299 PRO A C 1
ATOM 2429 O O . PRO A 1 299 ? -42.024 13.150 11.098 1.00 66.06 299 PRO A O 1
ATOM 2432 N N . ILE A 1 300 ? -41.378 14.704 9.587 1.00 53.78 300 ILE A N 1
ATOM 2433 C CA . ILE A 1 300 ? -42.600 15.503 9.633 1.00 53.78 300 ILE A CA 1
ATOM 2434 C C . ILE A 1 300 ? -43.729 14.581 9.165 1.00 53.78 300 ILE A C 1
ATOM 2436 O O . ILE A 1 300 ? -43.647 13.977 8.094 1.00 53.78 300 ILE A O 1
ATOM 2440 N N . LYS A 1 301 ? -44.753 14.408 10.006 1.00 50.75 301 LYS A N 1
ATOM 2441 C CA . LYS A 1 301 ? -45.935 13.614 9.668 1.00 50.75 301 LYS A CA 1
ATOM 2442 C C . LYS A 1 301 ? -46.724 14.357 8.593 1.00 50.75 301 LYS A C 1
ATOM 2444 O O . LYS A 1 301 ? -47.607 15.144 8.912 1.00 50.75 301 LYS A O 1
ATOM 2449 N N . THR A 1 302 ? -46.403 14.115 7.332 1.00 42.69 302 THR A N 1
ATOM 2450 C CA . THR A 1 302 ? -47.249 14.511 6.208 1.00 42.69 302 THR A CA 1
ATOM 2451 C C . THR A 1 302 ? -47.735 13.254 5.510 1.00 42.69 302 THR A C 1
ATOM 2453 O O . THR A 1 302 ? -46.948 12.468 4.979 1.00 42.69 302 THR A O 1
ATOM 2456 N N . ASP A 1 303 ? -49.052 13.063 5.536 1.00 45.56 303 ASP A N 1
ATOM 2457 C CA . ASP A 1 303 ? -49.763 12.005 4.830 1.00 45.56 303 ASP A CA 1
ATOM 2458 C C . ASP A 1 303 ? -49.585 12.173 3.316 1.00 45.56 303 ASP A C 1
ATOM 2460 O O . ASP A 1 303 ? -50.407 12.776 2.633 1.00 45.56 303 ASP A O 1
ATOM 2464 N N . SER A 1 304 ? -48.500 11.650 2.746 1.00 42.72 304 SER A N 1
ATOM 2465 C CA . SER A 1 304 ? -48.449 11.422 1.303 1.00 42.72 304 SER A CA 1
ATOM 2466 C C . SER A 1 304 ? -47.554 10.235 0.953 1.00 42.72 304 SER A C 1
ATOM 2468 O O . SER A 1 304 ? -46.360 10.183 1.241 1.00 42.72 304 SER A O 1
ATOM 2470 N N . LYS A 1 305 ? -48.150 9.242 0.285 1.00 46.91 305 LYS A N 1
ATOM 2471 C CA . LYS A 1 305 ? -47.480 8.022 -0.201 1.00 46.91 305 LYS A CA 1
ATOM 2472 C C . LYS A 1 305 ? -46.446 8.282 -1.316 1.00 46.91 305 LYS A C 1
ATOM 2474 O O . LYS A 1 305 ? -45.785 7.339 -1.749 1.00 46.91 305 LYS A O 1
ATOM 2479 N N . ALA A 1 306 ? -46.269 9.531 -1.756 1.00 42.72 306 ALA A N 1
ATOM 2480 C CA . ALA A 1 306 ? -45.405 9.906 -2.877 1.00 42.72 306 ALA A CA 1
ATOM 2481 C C . ALA A 1 306 ? -43.913 10.079 -2.508 1.00 42.72 306 ALA A C 1
ATOM 2483 O O . ALA A 1 306 ? -43.058 9.937 -3.376 1.00 42.72 306 ALA A O 1
ATOM 2484 N N . GLU A 1 307 ? -43.557 10.294 -1.235 1.00 43.41 307 GLU A N 1
ATOM 2485 C CA . GLU A 1 307 ? -42.148 10.476 -0.814 1.00 43.41 307 GLU A CA 1
ATOM 2486 C C . GLU A 1 307 ? -41.342 9.170 -0.651 1.00 43.41 307 GLU A C 1
ATOM 2488 O O . GLU A 1 307 ? -40.137 9.196 -0.385 1.00 43.41 307 GLU A O 1
ATOM 2493 N N . SER A 1 308 ? -41.984 8.005 -0.779 1.00 45.75 308 SER A N 1
ATOM 2494 C CA . SER A 1 308 ? -41.356 6.715 -0.450 1.00 45.75 308 SER A CA 1
ATOM 2495 C C . SER A 1 308 ? -40.386 6.185 -1.515 1.00 45.75 308 SER A C 1
ATOM 2497 O O . SER A 1 308 ? -39.553 5.333 -1.203 1.00 45.75 308 SER A O 1
ATOM 2499 N N . VAL A 1 309 ? -40.455 6.692 -2.751 1.00 41.53 309 VAL A N 1
ATOM 2500 C CA . VAL A 1 309 ? -39.635 6.208 -3.878 1.00 41.53 309 VAL A CA 1
ATOM 2501 C C . VAL A 1 309 ? -38.315 6.983 -3.984 1.00 41.53 309 VAL A C 1
ATOM 2503 O O . VAL A 1 309 ? -37.256 6.373 -4.040 1.00 41.53 309 VAL A O 1
ATOM 2506 N N . THR A 1 310 ? -38.328 8.312 -3.856 1.00 46.56 310 THR A N 1
ATOM 2507 C CA . THR A 1 310 ? -37.112 9.153 -3.930 1.00 46.56 310 THR A CA 1
ATOM 2508 C C . THR A 1 310 ? -36.210 9.060 -2.691 1.00 46.56 310 THR A C 1
ATOM 2510 O O . THR A 1 310 ? -34.995 9.246 -2.784 1.00 46.56 310 THR A O 1
ATOM 2513 N N . LYS A 1 311 ? -36.761 8.721 -1.515 1.00 45.34 311 LYS A N 1
ATOM 2514 C CA . LYS A 1 311 ? -35.967 8.420 -0.304 1.00 45.34 311 LYS A CA 1
ATOM 2515 C C . LYS A 1 311 ? -35.317 7.026 -0.343 1.00 45.34 311 LYS A C 1
ATOM 2517 O O . LYS A 1 311 ? -34.298 6.845 0.321 1.00 45.34 311 LYS A O 1
ATOM 2522 N N 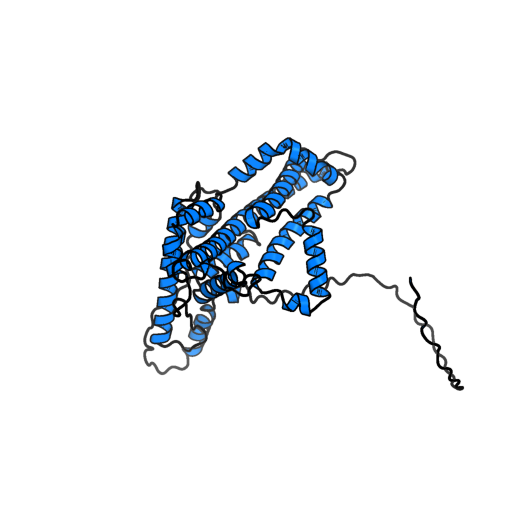. ARG A 1 312 ? -35.853 6.071 -1.122 1.00 40.16 312 ARG A N 1
ATOM 2523 C CA . ARG A 1 312 ? -35.225 4.752 -1.351 1.00 40.16 312 ARG A CA 1
ATOM 2524 C C . ARG A 1 312 ? -33.948 4.860 -2.193 1.00 40.16 312 ARG A C 1
ATOM 2526 O O . ARG A 1 312 ? -32.964 4.226 -1.838 1.00 40.16 312 ARG A O 1
ATOM 2533 N N . ASP A 1 313 ? -33.906 5.730 -3.201 1.00 46.94 313 ASP A N 1
ATOM 2534 C CA . ASP A 1 313 ? -32.688 5.928 -4.013 1.00 46.94 313 ASP A CA 1
ATOM 2535 C C . ASP A 1 313 ? -31.547 6.594 -3.226 1.00 46.94 313 ASP A C 1
ATOM 2537 O O . ASP A 1 313 ? -30.382 6.214 -3.333 1.00 46.94 313 ASP A O 1
ATOM 2541 N N . ARG A 1 314 ? -31.866 7.533 -2.323 1.00 46.78 314 ARG A N 1
ATOM 2542 C CA . ARG A 1 314 ? -30.875 8.104 -1.384 1.00 46.78 314 ARG A CA 1
ATOM 2543 C C . ARG A 1 314 ? -30.380 7.105 -0.332 1.00 46.78 314 ARG A C 1
ATOM 2545 O O . ARG A 1 314 ? -29.345 7.340 0.297 1.00 46.78 314 ARG A O 1
ATOM 2552 N N . TRP A 1 315 ? -31.121 6.021 -0.114 1.00 52.41 315 TRP A N 1
ATOM 2553 C CA . TRP A 1 315 ? -30.791 4.971 0.846 1.00 52.41 315 TRP A CA 1
ATOM 2554 C C . TRP A 1 315 ? -29.762 3.994 0.282 1.00 52.41 315 TRP A C 1
ATOM 2556 O O . TRP A 1 315 ? -28.786 3.693 0.967 1.00 52.41 315 TRP A O 1
ATOM 2566 N N . GLU A 1 316 ? -29.929 3.576 -0.974 1.00 53.31 316 GLU A N 1
ATOM 2567 C CA . GLU A 1 316 ? -28.967 2.709 -1.664 1.00 53.31 316 GLU A CA 1
ATOM 2568 C C . GLU A 1 316 ? -27.603 3.357 -1.829 1.00 53.31 316 GLU A C 1
ATOM 2570 O O . GLU A 1 316 ? -26.583 2.678 -1.735 1.00 53.31 316 GLU A O 1
ATOM 2575 N N . LEU A 1 317 ? -27.596 4.680 -1.993 1.00 50.81 317 LEU A N 1
ATOM 2576 C CA . LEU A 1 317 ? -26.374 5.448 -2.017 1.00 50.81 317 LEU A CA 1
ATOM 2577 C C . LEU A 1 317 ? -25.550 5.131 -0.759 1.00 50.81 317 LEU A C 1
ATOM 2579 O O . LEU A 1 317 ? -24.376 4.874 -0.932 1.00 50.81 317 LEU A O 1
ATOM 2583 N N . ASN A 1 318 ? -26.105 5.064 0.466 1.00 49.94 318 ASN A N 1
ATOM 2584 C CA . ASN A 1 318 ? -25.336 4.858 1.719 1.00 49.94 318 ASN A CA 1
ATOM 2585 C C . ASN A 1 318 ? -24.721 3.466 1.918 1.00 49.94 318 ASN A C 1
ATOM 2587 O O . ASN A 1 318 ? -24.197 3.184 2.997 1.00 49.94 318 ASN A O 1
ATOM 2591 N N . LYS A 1 319 ? -24.747 2.614 0.893 1.00 58.84 319 LYS A N 1
ATOM 2592 C CA . LYS A 1 319 ? -23.878 1.443 0.854 1.00 58.84 319 LYS A CA 1
ATOM 2593 C C . LYS A 1 319 ? -22.415 1.918 0.865 1.00 58.84 319 LYS A C 1
ATOM 2595 O O . LYS A 1 319 ? -22.092 2.930 0.231 1.00 58.84 319 LYS A O 1
ATOM 2600 N N . PRO A 1 320 ? -21.542 1.238 1.616 1.00 54.47 320 PRO A N 1
ATOM 2601 C CA . PRO A 1 320 ? -20.136 1.593 1.630 1.00 54.47 320 PRO A CA 1
ATOM 2602 C C . PRO A 1 320 ? -19.526 1.400 0.240 1.00 54.47 320 PRO A C 1
ATOM 2604 O O . PRO A 1 320 ? -19.964 0.539 -0.523 1.00 54.47 320 PRO A O 1
ATOM 2607 N N . LEU A 1 321 ? -18.517 2.212 -0.089 1.00 53.72 321 LEU A N 1
ATOM 2608 C CA . LEU A 1 321 ? -17.799 2.136 -1.369 1.00 53.72 321 LEU A CA 1
ATOM 2609 C C . LEU A 1 321 ? -17.221 0.744 -1.629 1.00 53.72 321 LEU A C 1
ATOM 2611 O O . LEU A 1 321 ? -17.196 0.310 -2.777 1.00 53.72 321 LEU A O 1
ATOM 2615 N N . SER A 1 322 ? -16.852 0.029 -0.564 1.00 50.66 322 SER A N 1
ATOM 2616 C CA . SER A 1 322 ? -16.463 -1.380 -0.608 1.00 50.66 322 SER A CA 1
ATOM 2617 C C . SER A 1 322 ? -17.493 -2.229 -1.363 1.00 50.66 322 SER A C 1
ATOM 2619 O O . SER A 1 322 ? -17.112 -2.991 -2.236 1.00 50.66 322 SER A O 1
ATOM 2621 N N . LYS A 1 323 ? -18.800 -2.021 -1.169 1.00 52.44 323 LYS A N 1
ATOM 2622 C CA . LYS A 1 323 ? -19.859 -2.744 -1.902 1.00 52.44 323 LYS A CA 1
ATOM 2623 C C . LYS A 1 323 ? -20.189 -2.199 -3.293 1.00 52.44 323 LYS A C 1
ATOM 2625 O O . LYS A 1 323 ? -20.955 -2.816 -4.016 1.00 52.44 323 LYS A O 1
ATOM 2630 N N . LEU A 1 324 ? -19.674 -1.031 -3.670 1.00 46.56 324 LEU A N 1
ATOM 2631 C CA . LEU A 1 324 ? -19.889 -0.469 -5.011 1.00 46.56 324 LEU A CA 1
ATOM 2632 C C . LEU A 1 324 ? -18.787 -0.884 -5.992 1.00 46.56 324 LEU A C 1
ATOM 2634 O O . LEU A 1 324 ? -19.040 -0.907 -7.191 1.00 46.56 324 LEU A O 1
ATOM 2638 N N . PHE A 1 325 ? -17.599 -1.222 -5.481 1.00 43.56 325 PHE A N 1
ATOM 2639 C CA . PHE A 1 325 ? -16.435 -1.604 -6.286 1.00 43.56 325 PHE A CA 1
ATOM 2640 C C . PHE A 1 325 ? -15.959 -3.051 -6.063 1.00 43.56 325 PHE A C 1
ATOM 2642 O O . PHE A 1 325 ? -15.222 -3.555 -6.900 1.00 43.56 325 PHE A O 1
ATOM 2649 N N . LEU A 1 326 ? -16.363 -3.732 -4.978 1.00 44.62 326 LEU A N 1
ATOM 2650 C CA . LEU A 1 326 ? -16.018 -5.149 -4.732 1.00 44.62 326 LEU A CA 1
ATOM 2651 C C . LEU A 1 326 ? -17.150 -6.129 -5.095 1.00 44.62 326 LEU A C 1
ATOM 2653 O O . LEU A 1 326 ? -16.894 -7.326 -5.156 1.00 44.62 326 LEU A O 1
ATOM 2657 N N . ASP A 1 327 ? -18.371 -5.635 -5.353 1.00 33.94 327 ASP A N 1
ATOM 2658 C CA . ASP A 1 327 ? -19.513 -6.437 -5.839 1.00 33.94 327 ASP A CA 1
ATOM 2659 C C . ASP A 1 327 ? -19.686 -6.339 -7.371 1.00 33.94 327 ASP A C 1
ATOM 2661 O O . ASP A 1 327 ? -20.729 -6.727 -7.906 1.00 33.94 327 ASP A O 1
ATOM 2665 N N . GLU A 1 328 ? -18.684 -5.847 -8.113 1.00 28.78 328 GLU A N 1
ATOM 2666 C CA . GLU A 1 328 ? -18.594 -6.263 -9.512 1.00 28.78 328 GLU A CA 1
ATOM 2667 C C . GLU A 1 328 ? -18.324 -7.768 -9.432 1.00 28.78 328 GLU A C 1
ATOM 2669 O O . GLU A 1 328 ? -17.305 -8.148 -8.845 1.00 28.78 328 GLU A O 1
ATOM 2674 N N . PRO A 1 329 ? -19.255 -8.647 -9.870 1.00 26.89 329 PRO A N 1
ATOM 2675 C CA . PRO A 1 329 ? -18.981 -10.070 -9.823 1.00 26.89 329 PRO A CA 1
ATOM 2676 C C . PRO A 1 329 ? -17.647 -10.224 -10.520 1.00 26.89 329 PRO A C 1
ATOM 2678 O O . PRO A 1 329 ? -17.493 -9.670 -11.614 1.00 26.89 329 PRO A O 1
ATOM 2681 N N . ALA A 1 330 ? -16.697 -10.908 -9.867 1.00 29.94 330 ALA A N 1
ATOM 2682 C CA . ALA A 1 330 ? -15.526 -11.434 -10.540 1.00 29.94 330 ALA A CA 1
ATOM 2683 C C . ALA A 1 330 ? -16.038 -11.869 -11.902 1.00 29.94 330 ALA A C 1
ATOM 2685 O O . ALA A 1 330 ? -16.912 -12.741 -11.951 1.00 29.94 330 ALA A O 1
ATOM 2686 N N . LEU A 1 331 ? -15.655 -11.132 -12.958 1.00 29.78 331 LEU A N 1
ATOM 2687 C CA . LEU A 1 331 ? -15.981 -11.502 -14.323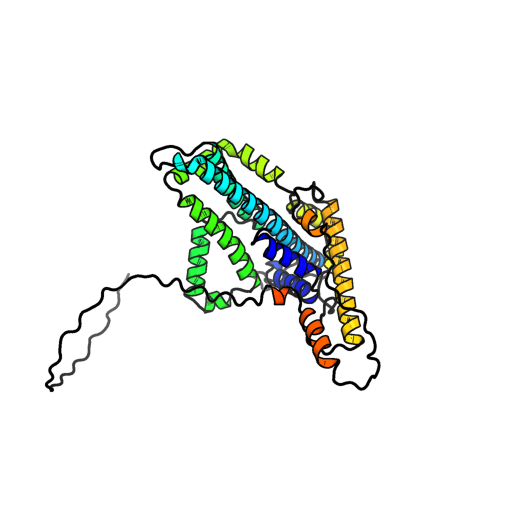 1.00 29.78 331 LEU A CA 1
ATOM 2688 C C . LEU A 1 331 ? -15.632 -12.968 -14.333 1.00 29.78 331 LEU A C 1
ATOM 2690 O O . LEU A 1 331 ? -14.448 -13.258 -14.131 1.00 29.78 331 LEU A O 1
ATOM 2694 N N . GLU A 1 332 ? -16.653 -13.842 -14.396 1.00 25.70 332 GLU A N 1
ATOM 2695 C CA . GLU A 1 332 ? -16.445 -15.283 -14.297 1.00 25.70 332 GLU A CA 1
ATOM 2696 C C . GLU A 1 332 ? -15.205 -15.543 -15.123 1.00 25.70 332 GLU A C 1
ATOM 2698 O O . GLU A 1 332 ? -15.224 -15.080 -16.276 1.00 25.70 332 GLU A O 1
ATOM 2703 N N . PRO A 1 333 ? -14.123 -16.095 -14.529 1.00 26.80 333 PRO A N 1
ATOM 2704 C CA . PRO A 1 333 ? -12.800 -16.068 -15.131 1.00 26.80 333 PRO A CA 1
ATOM 2705 C C . PRO A 1 333 ? -13.013 -16.444 -16.572 1.00 26.80 333 PRO A C 1
ATOM 2707 O O . PRO A 1 333 ? -13.535 -17.537 -16.820 1.00 26.80 333 PRO A O 1
ATOM 2710 N N . LYS A 1 334 ? -12.819 -15.468 -17.480 1.00 27.25 334 LYS A N 1
ATOM 2711 C CA . LYS A 1 334 ? -13.229 -15.595 -18.879 1.00 27.25 334 LYS A CA 1
ATOM 2712 C C . LYS A 1 334 ? -12.565 -16.875 -19.310 1.00 27.25 334 LYS A C 1
ATOM 2714 O O . LYS A 1 334 ? -11.346 -16.886 -19.464 1.00 27.25 334 LYS A O 1
ATOM 2719 N N . LYS A 1 335 ? -13.342 -17.963 -19.397 1.00 26.41 335 LYS A N 1
ATOM 2720 C CA . LYS A 1 335 ? -12.803 -19.270 -19.737 1.00 26.41 335 LYS A CA 1
ATOM 2721 C C . LYS A 1 335 ? -12.140 -19.021 -21.064 1.00 26.41 335 LYS A C 1
ATOM 2723 O O . LYS A 1 335 ? -12.834 -18.714 -22.037 1.00 26.41 335 LYS A O 1
ATOM 2728 N N . PHE A 1 336 ? -10.813 -19.038 -21.064 1.00 25.55 336 PHE A N 1
ATOM 2729 C CA . PHE A 1 336 ? -10.036 -18.840 -22.261 1.00 25.55 336 PHE A CA 1
ATOM 2730 C C . PHE A 1 336 ? -10.351 -20.075 -23.091 1.00 25.55 336 PHE A C 1
ATOM 2732 O O . PHE A 1 336 ? -9.813 -21.157 -22.863 1.00 25.55 336 PHE A O 1
ATOM 2739 N N . LYS A 1 337 ? -11.371 -19.966 -23.947 1.00 28.42 337 LYS A N 1
ATOM 2740 C CA . LYS A 1 337 ? -11.731 -21.022 -24.877 1.00 28.42 337 LYS A CA 1
ATOM 2741 C C . LYS A 1 337 ? -10.537 -21.116 -25.801 1.00 28.42 337 LYS A C 1
ATOM 2743 O O . LYS A 1 337 ? -10.372 -20.280 -26.684 1.00 28.42 337 LYS A O 1
ATOM 2748 N N . SER A 1 338 ? -9.681 -22.098 -25.550 1.00 27.16 338 SER A N 1
ATOM 2749 C CA . SER A 1 338 ? -8.655 -22.477 -26.495 1.00 27.16 338 SER A CA 1
ATOM 2750 C C . SER A 1 338 ? -9.376 -22.863 -27.785 1.00 27.16 338 SER A C 1
ATOM 2752 O O . SER A 1 338 ? -10.099 -23.858 -27.859 1.00 27.16 338 SER A O 1
ATOM 2754 N N . GLU A 1 339 ? -9.244 -22.030 -28.814 1.00 28.59 339 GLU A N 1
ATOM 2755 C CA . GLU A 1 339 ? -9.671 -22.375 -30.164 1.00 28.59 339 GLU A CA 1
ATOM 2756 C C . GLU A 1 339 ? -8.695 -23.403 -30.750 1.00 28.59 339 GLU A C 1
ATOM 2758 O O . GLU A 1 339 ? -7.986 -23.148 -31.719 1.00 28.59 339 GLU A O 1
ATOM 2763 N N . PHE A 1 340 ? -8.671 -24.613 -30.192 1.00 28.41 340 PHE A N 1
ATOM 2764 C CA . PHE A 1 340 ? -8.213 -25.772 -30.944 1.00 28.41 340 PHE A CA 1
ATOM 2765 C C . PHE A 1 340 ? -9.381 -26.252 -31.803 1.00 28.41 340 PHE A C 1
ATOM 2767 O O . PHE A 1 340 ? -10.228 -27.041 -31.384 1.00 28.41 340 PHE A O 1
ATOM 2774 N N . LYS A 1 341 ? -9.441 -25.733 -33.034 1.00 28.14 341 LYS A N 1
ATOM 2775 C CA . LYS A 1 341 ? -10.339 -26.220 -34.087 1.00 28.14 341 LYS A CA 1
ATOM 2776 C C . LYS A 1 341 ? -10.032 -27.692 -34.375 1.00 28.14 341 LYS A C 1
ATOM 2778 O O . LYS A 1 341 ? -9.152 -28.014 -35.173 1.00 28.14 341 LYS A O 1
ATOM 2783 N N . ALA A 1 342 ? -10.788 -28.594 -33.755 1.00 27.88 342 ALA A N 1
ATOM 2784 C CA . ALA A 1 342 ? -10.871 -29.978 -34.195 1.00 27.88 342 ALA A CA 1
ATOM 2785 C C . ALA A 1 342 ? -11.589 -30.019 -35.553 1.00 27.88 342 ALA A C 1
ATOM 2787 O O . ALA A 1 342 ? -12.709 -29.534 -35.711 1.00 27.88 342 ALA A O 1
ATOM 2788 N N . LYS A 1 343 ? -10.892 -30.562 -36.553 1.00 29.36 343 LYS A N 1
ATOM 2789 C CA . LYS A 1 343 ? -11.340 -30.679 -37.942 1.00 29.36 343 LYS A CA 1
ATOM 2790 C C . LYS A 1 343 ? -12.683 -31.413 -38.045 1.00 29.36 343 LYS A C 1
ATOM 2792 O O . LYS A 1 343 ? -12.868 -32.494 -37.493 1.00 29.36 343 LYS A O 1
ATOM 2797 N N . THR A 1 344 ? -13.577 -30.827 -38.835 1.00 27.62 344 THR A N 1
ATOM 2798 C CA . THR A 1 344 ? -14.861 -31.364 -39.294 1.00 27.62 344 THR A CA 1
ATOM 2799 C C . THR A 1 344 ? -14.717 -32.778 -39.862 1.00 27.62 344 THR A C 1
ATOM 2801 O O . THR A 1 344 ? -14.001 -32.981 -40.843 1.00 27.62 344 THR A O 1
ATOM 2804 N N . LYS A 1 345 ? -15.439 -33.755 -39.296 1.00 25.16 345 LYS A N 1
A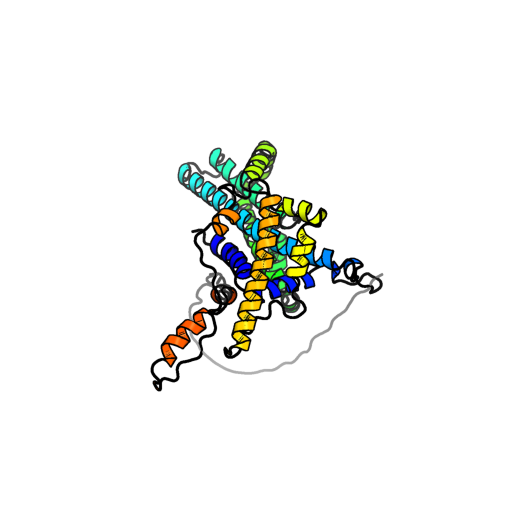TOM 2805 C CA . LYS A 1 345 ? -15.601 -35.090 -39.891 1.00 25.16 345 LYS A CA 1
ATOM 2806 C C . LYS A 1 345 ? -16.898 -35.125 -40.703 1.00 25.16 345 LYS A C 1
ATOM 2808 O O . LYS A 1 345 ? -17.984 -34.886 -40.181 1.00 25.16 345 LYS A O 1
ATOM 2813 N N . VAL A 1 346 ? -16.747 -35.385 -41.999 1.00 27.56 346 VAL A N 1
ATOM 2814 C CA . VAL A 1 346 ? -17.817 -35.510 -42.994 1.00 27.56 346 VAL A CA 1
ATOM 2815 C C . VAL A 1 346 ? -18.686 -36.740 -42.708 1.00 27.56 346 VAL A C 1
ATOM 2817 O O . VAL A 1 346 ? -18.198 -37.806 -42.339 1.00 27.56 346 VAL A O 1
ATOM 2820 N N . LYS A 1 347 ? -19.993 -36.552 -42.897 1.00 23.67 347 LYS A N 1
ATOM 2821 C CA . LYS A 1 347 ? -21.090 -37.508 -42.728 1.00 23.67 347 LYS A CA 1
ATOM 2822 C C . LYS A 1 347 ? -21.092 -38.543 -43.866 1.00 23.67 347 LYS A C 1
ATOM 2824 O O . LYS A 1 347 ? -21.292 -38.178 -45.020 1.00 23.67 347 LYS A O 1
ATOM 2829 N N . GLY A 1 348 ? -20.915 -39.820 -43.526 1.00 25.42 348 GLY A N 1
ATOM 2830 C CA . GLY A 1 348 ? -21.127 -40.985 -44.394 1.00 25.42 348 GLY A CA 1
ATOM 2831 C C . GLY A 1 348 ? -22.277 -41.848 -43.866 1.00 25.42 348 GLY A C 1
ATOM 2832 O O . GLY A 1 348 ? -22.514 -41.900 -42.667 1.00 25.42 348 GLY A O 1
ATOM 2833 N N . LYS A 1 349 ? -23.036 -42.431 -44.789 1.00 26.28 349 LYS A N 1
ATOM 2834 C CA . LYS A 1 349 ? -24.406 -42.962 -44.683 1.00 26.28 349 LYS A CA 1
ATOM 2835 C C . LYS A 1 349 ? -24.519 -44.272 -43.874 1.00 26.28 349 LYS A C 1
ATOM 2837 O O . LYS A 1 349 ? -23.569 -45.038 -43.803 1.00 26.28 349 LYS A O 1
ATOM 2842 N N . ARG A 1 350 ? -25.714 -44.500 -43.310 1.00 23.78 350 ARG A N 1
ATOM 2843 C CA . ARG A 1 350 ? -26.184 -45.723 -42.623 1.00 23.78 350 ARG A CA 1
ATOM 2844 C C . ARG A 1 350 ? -26.247 -46.934 -43.566 1.00 23.78 350 ARG A C 1
ATOM 2846 O O . ARG A 1 350 ? -26.588 -46.732 -44.726 1.00 23.78 350 ARG A O 1
ATOM 2853 N N . ASP A 1 351 ? -26.091 -48.139 -43.014 1.00 26.64 351 ASP A N 1
ATOM 2854 C CA . ASP A 1 351 ? -27.160 -49.156 -43.022 1.00 26.64 351 ASP A CA 1
ATOM 2855 C C . ASP A 1 351 ? -27.016 -50.153 -41.841 1.00 26.64 351 ASP A C 1
ATOM 2857 O O . ASP A 1 351 ? -25.916 -50.275 -41.297 1.00 26.64 351 ASP A O 1
ATOM 2861 N N . PRO A 1 352 ? -28.117 -50.790 -41.380 1.00 36.31 352 PRO A N 1
ATOM 2862 C CA . PRO A 1 352 ? -28.192 -51.585 -40.148 1.00 36.31 352 PRO A CA 1
ATOM 2863 C C . PRO A 1 352 ? -28.161 -53.099 -40.422 1.00 36.31 352 PRO A C 1
ATOM 2865 O O . PRO A 1 352 ? -28.558 -53.501 -41.508 1.00 36.31 352 PRO A O 1
ATOM 2868 N N . THR A 1 353 ? -27.778 -53.931 -39.438 1.00 25.42 353 THR A N 1
ATOM 2869 C CA . THR A 1 353 ? -28.345 -55.276 -39.137 1.00 25.42 353 THR A CA 1
ATOM 2870 C C . THR A 1 353 ? -27.709 -55.833 -37.838 1.00 25.42 353 THR A C 1
ATOM 2872 O O . THR A 1 353 ? -26.491 -55.864 -37.702 1.00 25.42 353 THR A O 1
ATOM 2875 N N . GLU A 1 354 ? -28.558 -56.214 -36.878 1.00 26.05 354 GLU A N 1
ATOM 2876 C CA . GLU A 1 354 ? -28.328 -56.952 -35.608 1.00 26.05 354 GLU A CA 1
ATOM 2877 C C . GLU A 1 354 ? -28.205 -58.490 -35.836 1.00 26.05 354 GLU A C 1
ATOM 2879 O O . GLU A 1 354 ? -28.484 -58.918 -36.956 1.00 26.05 354 GLU A O 1
ATOM 2884 N N . PRO A 1 355 ? -28.032 -59.386 -34.824 1.00 41.97 355 PRO A N 1
ATOM 2885 C CA . PRO A 1 355 ? -27.340 -59.330 -33.516 1.00 41.97 355 PRO A CA 1
ATOM 2886 C C . PRO A 1 355 ? -26.524 -60.634 -33.185 1.00 41.97 355 PRO A C 1
ATOM 2888 O O . PRO A 1 355 ? -26.388 -61.521 -34.022 1.00 41.97 355 PRO A O 1
ATOM 2891 N N . ALA A 1 356 ? -26.098 -60.766 -31.910 1.00 26.64 356 ALA A N 1
ATOM 2892 C CA . ALA A 1 356 ? -25.532 -61.933 -31.184 1.00 26.64 356 ALA A CA 1
ATOM 2893 C C . ALA A 1 356 ? -24.010 -62.171 -31.361 1.00 26.64 356 ALA A C 1
ATOM 2895 O O . ALA A 1 356 ? -23.485 -62.099 -32.460 1.00 26.64 356 ALA A O 1
ATOM 2896 N N . THR A 1 357 ? -23.197 -62.443 -30.331 1.00 26.38 357 THR A N 1
ATOM 2897 C CA . THR A 1 357 ? -23.400 -63.348 -29.183 1.00 26.38 357 THR A CA 1
ATOM 2898 C C . THR A 1 357 ? -22.418 -62.992 -28.050 1.00 26.38 357 THR A C 1
ATOM 2900 O O . THR A 1 357 ? -21.370 -62.403 -28.300 1.00 26.38 357 THR A O 1
ATOM 2903 N N . ALA A 1 358 ? -22.784 -63.343 -26.817 1.00 29.66 358 ALA A N 1
ATOM 2904 C CA . ALA A 1 358 ? -22.004 -63.206 -25.590 1.00 29.66 358 ALA A CA 1
ATOM 2905 C C . ALA A 1 358 ? -20.679 -63.989 -25.599 1.00 29.66 358 ALA A C 1
ATOM 2907 O O . ALA A 1 358 ? -20.654 -65.104 -26.106 1.00 29.66 358 ALA A O 1
ATOM 2908 N N . GLU A 1 359 ? -19.650 -63.465 -24.925 1.00 28.98 359 GLU A N 1
ATOM 2909 C CA . GLU A 1 359 ? -18.861 -64.272 -23.987 1.00 28.98 359 GLU A CA 1
ATOM 2910 C C . GLU A 1 359 ? -18.100 -63.401 -22.978 1.00 28.98 359 GLU A C 1
ATOM 2912 O O . GLU A 1 359 ? -17.588 -62.321 -23.272 1.00 28.98 359 GLU A O 1
ATOM 2917 N N . GLU A 1 360 ? -18.127 -63.898 -21.753 1.00 28.70 360 GLU A N 1
ATOM 2918 C CA . GLU A 1 360 ? -17.683 -63.346 -20.486 1.00 28.70 360 GLU A CA 1
ATOM 2919 C C . GLU A 1 360 ? -16.266 -63.862 -20.193 1.00 28.70 360 GLU A C 1
ATOM 2921 O O . GLU A 1 360 ? -16.029 -65.063 -20.292 1.00 28.70 360 GLU A O 1
ATOM 2926 N N . ALA A 1 361 ? -15.323 -62.992 -19.811 1.00 29.48 361 ALA A N 1
ATOM 2927 C CA . ALA A 1 361 ? -14.106 -63.413 -19.111 1.00 29.48 361 ALA A CA 1
ATOM 2928 C C . ALA A 1 361 ? -13.486 -62.259 -18.302 1.00 29.48 361 ALA A C 1
ATOM 2930 O O . ALA A 1 361 ? -13.069 -61.230 -18.835 1.00 29.48 361 ALA A O 1
ATOM 2931 N N . THR A 1 362 ? -13.455 -62.469 -16.991 1.00 33.31 362 THR A N 1
ATOM 2932 C CA . THR A 1 362 ? -12.860 -61.677 -15.904 1.00 33.31 362 THR A CA 1
ATOM 2933 C C . THR A 1 362 ? -11.309 -61.667 -15.944 1.00 33.31 362 THR A C 1
ATOM 2935 O O . THR A 1 362 ? -10.708 -62.492 -16.632 1.00 33.31 362 THR A O 1
ATOM 2938 N N . PRO A 1 363 ? -10.636 -60.751 -15.210 1.00 39.78 363 PRO A N 1
ATOM 2939 C CA . PRO A 1 363 ? -9.211 -60.420 -15.361 1.00 39.78 363 PRO A CA 1
ATOM 2940 C C . PRO A 1 363 ? -8.303 -61.092 -14.303 1.00 39.78 363 PRO A C 1
ATOM 2942 O O . PRO A 1 363 ? -8.804 -61.526 -13.266 1.00 39.78 363 PRO A O 1
ATOM 2945 N N . PRO A 1 364 ? -6.965 -61.054 -14.461 1.00 33.81 364 PRO A N 1
ATOM 2946 C CA . PRO A 1 364 ? -6.031 -61.089 -13.332 1.00 33.81 364 PRO A CA 1
ATOM 2947 C C . PRO A 1 364 ? -5.343 -59.714 -13.185 1.00 33.81 364 PRO A C 1
ATOM 2949 O O . PRO A 1 364 ? -4.909 -59.119 -14.167 1.00 33.81 364 PRO A O 1
ATOM 2952 N N . ALA A 1 365 ? -5.440 -59.029 -12.045 1.00 31.44 365 ALA A N 1
ATOM 2953 C CA . ALA A 1 365 ? -4.830 -59.294 -10.735 1.00 31.44 365 ALA A CA 1
ATOM 2954 C C . ALA A 1 365 ? -3.350 -58.866 -10.659 1.00 31.44 365 ALA A C 1
ATOM 2956 O O . ALA A 1 365 ? -2.500 -59.295 -11.428 1.00 31.44 365 ALA A O 1
ATOM 2957 N N . VAL A 1 366 ? -3.135 -57.961 -9.705 1.00 38.81 366 VAL A N 1
ATOM 2958 C CA . VAL A 1 366 ? -1.927 -57.245 -9.289 1.00 38.81 366 VAL A CA 1
ATOM 2959 C C . VAL A 1 366 ? -0.900 -58.199 -8.679 1.00 38.81 366 VAL A C 1
ATOM 2961 O O . VAL A 1 366 ? -1.278 -59.041 -7.871 1.00 38.81 366 VAL A O 1
ATOM 2964 N N . GLU A 1 367 ? 0.388 -57.979 -8.949 1.00 33.91 367 GLU A N 1
ATOM 2965 C CA . GLU A 1 367 ? 1.471 -58.456 -8.082 1.00 33.91 367 GLU A CA 1
ATOM 2966 C C . GLU A 1 367 ? 2.452 -57.319 -7.777 1.00 33.91 367 GLU A C 1
ATOM 2968 O O . GLU A 1 367 ? 2.942 -56.622 -8.667 1.00 33.91 367 GLU A O 1
ATOM 2973 N N . ALA A 1 368 ? 2.646 -57.109 -6.476 1.00 35.53 368 ALA A N 1
ATOM 2974 C CA . ALA A 1 368 ? 3.533 -56.140 -5.859 1.00 35.53 368 ALA A CA 1
ATOM 2975 C C . ALA A 1 368 ? 4.920 -56.753 -5.589 1.00 35.53 368 ALA A C 1
ATOM 2977 O O . ALA A 1 368 ? 5.045 -57.969 -5.498 1.00 35.53 368 ALA A O 1
ATOM 2978 N N . GLU A 1 369 ? 5.901 -55.851 -5.465 1.00 36.75 369 GLU A N 1
ATOM 2979 C CA . GLU A 1 369 ? 7.262 -55.911 -4.888 1.00 36.75 369 GLU A CA 1
ATOM 2980 C C . GLU A 1 369 ? 7.834 -57.229 -4.327 1.00 36.75 369 GLU A C 1
ATOM 2982 O O . GLU A 1 369 ? 7.155 -58.042 -3.702 1.00 36.75 369 GLU A O 1
ATOM 2987 N N . PRO A 1 370 ? 9.177 -57.324 -4.344 1.00 42.75 370 PRO A N 1
ATOM 2988 C CA . PRO A 1 370 ? 9.847 -57.236 -3.041 1.00 42.75 370 PRO A CA 1
ATOM 2989 C C . PRO A 1 370 ? 11.150 -56.409 -3.034 1.00 42.75 370 PRO A C 1
ATOM 2991 O O . PRO A 1 370 ? 11.942 -56.445 -3.975 1.00 42.75 370 PRO A O 1
ATOM 2994 N N . ALA A 1 371 ? 11.382 -55.721 -1.911 1.00 34.78 371 ALA A N 1
ATOM 2995 C CA . ALA A 1 371 ? 12.692 -55.246 -1.448 1.00 34.78 371 ALA A CA 1
ATOM 2996 C C . ALA A 1 371 ? 13.520 -56.420 -0.862 1.00 34.78 371 ALA A C 1
ATOM 2998 O O . ALA A 1 371 ? 12.962 -57.496 -0.612 1.00 34.78 371 ALA A O 1
ATOM 2999 N N . PRO A 1 372 ? 14.839 -56.256 -0.651 1.00 54.22 372 PRO A N 1
ATOM 3000 C CA . PRO A 1 372 ? 15.328 -55.525 0.528 1.00 54.22 372 PRO A CA 1
ATOM 3001 C C . PRO A 1 372 ? 16.218 -54.311 0.236 1.00 54.22 372 PRO A C 1
ATOM 3003 O O . PRO A 1 372 ? 16.883 -54.284 -0.825 1.00 54.22 372 PRO A O 1
#

pLDDT: mean 76.38, std 21.94, range [23.67, 96.75]

Foldseek 3Di:
DDPVLVVLLLLVLLCQFALVVVQVQLVVLLCPDPQCDADPVRHHRPCPPPVNVLLSLLVSVLLSVLLSQLLSLLVVLLVVLVVQLVVQCVVCVVVDDQVDADDPSNLVSLLLSLLSLQCSCCQNPVDPDDLLLVVLVVLVVCVVVDVVSVVVQDPVNVVVSVSSNVSSVVNVVLCVPPPNSVCSVVVCVVCVVVSVVVNPPLAWRSVLVVVCSVVVLSSVLSVLSNCPPNQQPQPLVDDDDQVNLVSQQSNSVSSVVSVVSVVVSCVVGIPCCCPPSRPVNVSVVDPDDRDGRDHDDDDDPDPDPPVPPVVVVVSVVPDRSCCVPVPPPPPPPPPPPPPPPDDDDDDDDDDDDDDDDDDDDDDDDDDDDDDD

Secondary structure (DSSP, 8-state):
--TTHHHHHHHHHHHHH-HHHHHHHHHHHHHT-GGGS--TTSPPPGGGSTTTHHHHHHHHHHHHHHHHHHHHHHHHHHHHHHHHHHHHHHHHGGG--TTSPPPHHHHHHHHHHHHHHHHHHHHHH----TTHHHHHHHHHHHHHH-HHHHTT--HHHHHHHHHHHHHHHHHHHHHTSTTGGGGHHHHHHHTHHHHHHHHHHSS--TTHHHHHHHTTTTHHHHHHH--GGGTT---TTS---HHHHHHHHHHHHHHHHHHHHHHHHHHHHSTTTTSTT-HHHHHHHS-PPPP-PPPP-PPP----GGGGTHHHHHHHHTS-HHHHHS-S-------------PPPPPP-------------------------

Radius of gyration: 28.54 Å; chains: 1; bounding box: 76×82×74 Å

Organism: NCBI:txid56676

Sequence (372 aa):
MDEKAAPTEAYIWSLREDPAYFSEQFREILDHREEMLPDTKGNPHSVLQPHRINTLWSRVLLNMVVHAYSNLQSFTILYTKVLTCIQFEESAHNDIDPTKDLPEMYLHALTLLKFSLDQAVMDGWGLFIARLPLVVDELEQLMQANPKADALISAHVAKILGDIAIIAQCLKQLELYQPWAAQFDEAIKSAIEIHRDSWKRMGPDFGQLHDAFLRKEFDEAARLAEPSGGKFTYPYSKRRTKETVDTMRRAEANLDIVWAKIDQITKKNVTGFEDDRSTVYRMLSGSRTLRRTPEWVEPIKTDSKAESVTKRDRWELNKPLSKLFLDEPALEPKKFKSEFKAKTKVKGKRDPTEPATAEEATPPAVEAEPAP